Protein AF-A0A6A6VPT8-F1 (afdb_monomer_lite)

Structure (mmCIF, N/CA/C/O backbone):
data_AF-A0A6A6VPT8-F1
#
_entry.id   AF-A0A6A6VPT8-F1
#
loop_
_atom_site.group_PDB
_atom_site.id
_atom_site.type_symbol
_atom_site.label_atom_id
_atom_site.label_alt_id
_atom_site.label_comp_id
_atom_site.label_asym_id
_atom_site.label_entity_id
_atom_site.label_seq_id
_atom_site.pdbx_PDB_ins_code
_atom_site.Cartn_x
_atom_site.Cartn_y
_atom_site.Cartn_z
_atom_site.occupancy
_atom_site.B_iso_or_equiv
_atom_site.auth_seq_id
_atom_site.auth_comp_id
_atom_site.auth_asym_id
_atom_site.auth_atom_id
_atom_site.pdbx_PDB_model_num
ATOM 1 N N . ASP A 1 1 ? 6.523 -15.475 19.023 1.00 46.22 1 ASP A N 1
ATOM 2 C CA . ASP A 1 1 ? 5.281 -14.961 19.626 1.00 46.22 1 ASP A CA 1
ATOM 3 C C . ASP A 1 1 ? 4.810 -13.772 18.816 1.00 46.22 1 ASP A C 1
ATOM 5 O O . ASP A 1 1 ? 5.647 -12.946 18.482 1.00 46.22 1 ASP A O 1
ATOM 9 N N . ARG A 1 2 ? 3.539 -13.733 18.397 1.00 60.56 2 ARG A N 1
ATOM 10 C CA . ARG A 1 2 ? 2.990 -12.539 17.735 1.00 60.56 2 ARG A CA 1
ATOM 11 C C . ARG A 1 2 ? 2.783 -11.469 18.803 1.00 60.56 2 ARG A C 1
ATOM 13 O O . ARG A 1 2 ? 2.171 -11.762 19.831 1.00 60.56 2 ARG A O 1
ATOM 20 N N . GLU A 1 3 ? 3.325 -10.279 18.585 1.00 75.12 3 GLU A N 1
ATOM 21 C CA . GLU A 1 3 ? 3.188 -9.155 19.508 1.00 75.12 3 GLU A CA 1
ATOM 22 C C . GLU A 1 3 ? 1.772 -8.575 19.401 1.00 75.12 3 GLU A C 1
ATOM 24 O O . GLU A 1 3 ? 1.310 -8.224 18.318 1.00 75.12 3 GLU A O 1
ATOM 29 N N . VAL A 1 4 ? 1.057 -8.516 20.526 1.00 86.88 4 VAL A N 1
ATOM 30 C CA . VAL A 1 4 ? -0.267 -7.889 20.602 1.00 86.88 4 VAL A CA 1
ATOM 31 C C . VAL A 1 4 ? -0.091 -6.496 21.180 1.00 86.88 4 VAL A C 1
ATOM 33 O O . VAL A 1 4 ? 0.446 -6.346 22.277 1.00 86.88 4 VAL A O 1
ATOM 36 N N . GLN A 1 5 ? -0.581 -5.487 20.465 1.00 94.12 5 GLN A N 1
ATOM 37 C CA . GLN A 1 5 ? -0.514 -4.094 20.889 1.00 94.12 5 GLN A CA 1
ATOM 38 C C . GLN A 1 5 ? -1.896 -3.445 20.834 1.00 94.12 5 GLN A C 1
ATOM 40 O O . GLN A 1 5 ? -2.636 -3.590 19.861 1.00 94.12 5 GLN A O 1
ATOM 45 N N . GLU A 1 6 ? -2.236 -2.702 21.885 1.00 94.81 6 GLU A N 1
ATOM 46 C CA . GLU A 1 6 ? -3.491 -1.960 21.968 1.00 94.81 6 GLU A CA 1
ATOM 47 C C . GLU A 1 6 ? -3.320 -0.528 21.454 1.00 94.81 6 GLU A C 1
ATOM 49 O O . GLU A 1 6 ? -2.376 0.180 21.812 1.00 94.81 6 GLU A O 1
ATOM 54 N N . PHE A 1 7 ? -4.280 -0.081 20.644 1.00 94.69 7 PHE A N 1
ATOM 55 C CA . PHE A 1 7 ? -4.322 1.274 20.107 1.00 94.69 7 PHE A CA 1
ATOM 56 C C . PHE A 1 7 ? -5.648 1.940 20.462 1.00 94.69 7 PHE A C 1
ATOM 58 O O . PHE A 1 7 ? -6.721 1.458 20.098 1.00 94.69 7 PHE A O 1
ATOM 65 N N . VAL A 1 8 ? -5.577 3.094 21.125 1.00 94.44 8 VAL A N 1
ATOM 66 C CA . VAL A 1 8 ? -6.753 3.922 21.408 1.00 94.44 8 VAL A CA 1
ATOM 67 C C . VAL A 1 8 ? -6.877 4.986 20.327 1.00 94.44 8 VAL A C 1
ATOM 69 O O . VAL A 1 8 ? -6.016 5.853 20.180 1.00 94.44 8 VAL A O 1
ATOM 72 N N . VAL A 1 9 ? -7.964 4.928 19.562 1.00 92.44 9 VAL A N 1
ATOM 73 C CA . VAL A 1 9 ? -8.228 5.840 18.445 1.00 92.44 9 VAL A CA 1
ATOM 74 C C . VAL A 1 9 ? -9.633 6.426 18.532 1.00 92.44 9 VAL A C 1
ATOM 76 O O . VAL A 1 9 ? -10.567 5.798 19.027 1.00 92.44 9 VAL A O 1
ATOM 79 N N . HIS A 1 10 ? -9.802 7.646 18.027 1.00 92.88 10 HIS A N 1
ATOM 80 C CA . HIS A 1 10 ? -11.101 8.296 17.964 1.00 92.88 10 HIS A CA 1
ATOM 81 C C . HIS A 1 10 ? -11.981 7.582 16.934 1.00 92.88 10 HIS A C 1
ATOM 83 O O . HIS A 1 10 ? -11.668 7.578 15.741 1.00 92.88 10 HIS A O 1
ATOM 89 N N . GLN A 1 11 ? -13.109 7.026 17.385 1.00 90.69 11 GLN A N 1
ATOM 90 C CA . GLN A 1 11 ? -14.069 6.309 16.536 1.00 90.69 11 GLN A CA 1
ATOM 91 C C . GLN A 1 11 ? -14.438 7.103 15.276 1.00 90.69 11 GLN A C 1
ATOM 93 O O . GLN A 1 11 ? -14.498 6.546 14.180 1.00 90.69 11 GLN A O 1
ATOM 98 N N . GLU A 1 12 ? -14.668 8.409 15.410 1.00 91.06 12 GLU A N 1
ATOM 99 C CA . GLU A 1 12 ? -15.020 9.265 14.277 1.00 91.06 12 GLU A CA 1
ATOM 100 C C . GLU A 1 12 ? -13.943 9.301 13.189 1.00 91.06 12 GLU A C 1
ATOM 102 O O . GLU A 1 12 ? -14.279 9.387 12.012 1.00 91.06 12 GLU A O 1
ATOM 107 N N . MET A 1 13 ? -12.663 9.217 13.556 1.00 92.69 13 MET A N 1
ATOM 108 C CA . MET A 1 13 ? -11.565 9.281 12.589 1.00 92.69 13 MET A CA 1
ATOM 109 C C . MET A 1 13 ? -11.547 8.046 11.692 1.00 92.69 13 MET A C 1
ATOM 111 O O . MET A 1 13 ? -11.398 8.169 10.477 1.00 92.69 13 MET A O 1
ATOM 115 N N . LEU A 1 14 ? -11.777 6.866 12.275 1.00 91.31 14 LEU A N 1
ATOM 116 C CA . LEU A 1 14 ? -11.866 5.625 11.512 1.00 91.31 14 LEU A CA 1
ATOM 117 C C . LEU A 1 14 ? -13.184 5.524 10.740 1.00 91.31 14 LEU A C 1
ATOM 119 O O . LEU A 1 14 ? -13.174 5.282 9.540 1.00 91.31 14 LEU A O 1
ATOM 123 N N . THR A 1 15 ? -14.329 5.743 11.387 1.00 92.00 15 THR A N 1
ATOM 124 C CA . THR A 1 15 ? -15.656 5.528 10.769 1.00 92.00 15 THR A CA 1
ATOM 125 C C . THR A 1 15 ? -15.982 6.503 9.629 1.00 92.00 15 THR A C 1
ATOM 127 O O . THR A 1 15 ? -16.762 6.159 8.731 1.00 92.00 15 THR A O 1
ATOM 130 N N . LYS A 1 16 ? -15.368 7.697 9.612 1.00 91.50 16 LYS A N 1
ATOM 131 C CA . LYS A 1 16 ? -15.480 8.648 8.491 1.00 91.50 16 LYS A CA 1
ATOM 132 C C . LYS A 1 16 ? -14.813 8.131 7.214 1.00 91.50 16 LYS A C 1
ATOM 134 O O . LYS A 1 16 ? -15.301 8.439 6.131 1.00 91.50 16 LYS A O 1
ATOM 139 N N . ARG A 1 17 ? -13.747 7.331 7.327 1.00 91.50 17 ARG A N 1
ATOM 140 C CA . ARG A 1 17 ? -12.900 6.932 6.187 1.00 91.50 17 ARG A CA 1
ATOM 141 C C . ARG A 1 17 ? -12.977 5.450 5.832 1.00 91.50 17 ARG A C 1
ATOM 143 O O . ARG A 1 17 ? -12.994 5.099 4.659 1.00 91.50 17 ARG A O 1
ATOM 150 N N . SER A 1 18 ? -13.033 4.596 6.846 1.00 94.31 18 SER A N 1
ATOM 151 C CA . SER A 1 18 ? -13.027 3.142 6.740 1.00 94.31 18 SER A CA 1
ATOM 152 C C . SER A 1 18 ? -14.457 2.610 6.780 1.00 94.31 18 SER A C 1
ATOM 154 O O . SER A 1 18 ? -15.130 2.661 7.815 1.00 94.31 18 SER A O 1
ATOM 156 N N . GLU A 1 19 ? -14.919 2.061 5.656 1.00 92.75 19 GLU A N 1
ATOM 157 C CA . GLU A 1 19 ? -16.228 1.401 5.576 1.00 92.75 19 GLU A CA 1
ATOM 158 C C . GLU A 1 19 ? -16.296 0.188 6.515 1.00 92.75 19 GLU A C 1
ATOM 160 O O . GLU A 1 19 ? -17.312 -0.031 7.178 1.00 92.75 19 GLU A O 1
ATOM 165 N N . PHE A 1 20 ? -15.187 -0.546 6.652 1.00 92.81 20 PHE A N 1
ATOM 166 C CA . PHE A 1 20 ? -15.054 -1.620 7.634 1.00 92.81 20 PHE A CA 1
ATOM 167 C C . PHE A 1 20 ? -15.340 -1.117 9.055 1.00 92.81 20 PHE A C 1
ATOM 169 O O . PHE A 1 20 ? -16.213 -1.651 9.737 1.00 92.81 20 PHE A O 1
ATOM 176 N N . SER A 1 21 ? -14.665 -0.044 9.477 1.00 91.06 21 SER A N 1
ATOM 177 C CA . SER A 1 21 ? -14.824 0.520 10.821 1.00 91.06 21 SER A CA 1
ATOM 178 C C . SER A 1 21 ? -16.233 1.069 11.029 1.00 91.06 21 SER A C 1
ATOM 180 O O . SER A 1 21 ? -16.825 0.876 12.089 1.00 91.06 21 SER A O 1
ATOM 182 N N . ARG A 1 22 ? -16.814 1.714 10.007 1.00 91.12 22 ARG A N 1
ATOM 183 C CA . ARG A 1 22 ? -18.199 2.198 10.056 1.00 91.12 22 ARG A CA 1
ATOM 184 C C . ARG A 1 22 ? -19.184 1.060 10.306 1.00 91.12 22 ARG A C 1
ATOM 186 O O . ARG A 1 22 ? -20.089 1.232 11.116 1.00 91.12 22 ARG A O 1
ATOM 193 N N . ARG A 1 23 ? -19.008 -0.089 9.650 1.00 89.62 23 ARG A N 1
ATOM 194 C CA . ARG A 1 23 ? -19.859 -1.273 9.853 1.00 89.62 23 ARG A CA 1
ATOM 195 C C . ARG A 1 23 ? -19.609 -1.943 11.198 1.00 89.62 23 ARG A C 1
ATOM 197 O O . ARG A 1 23 ? -20.572 -2.302 11.866 1.00 89.62 23 ARG A O 1
ATOM 204 N N . ALA A 1 24 ? -18.348 -2.068 11.608 1.00 87.81 24 ALA A N 1
ATOM 205 C CA . ALA A 1 24 ? -17.976 -2.678 12.881 1.00 87.81 24 ALA A CA 1
ATOM 206 C C . ALA A 1 24 ? -18.544 -1.912 14.093 1.00 87.81 24 ALA A C 1
ATOM 208 O O . ALA A 1 24 ? -18.925 -2.537 15.081 1.00 87.81 24 ALA A O 1
ATOM 209 N N . MET A 1 25 ? -18.639 -0.579 13.996 1.00 84.62 25 MET A N 1
ATOM 210 C CA . MET A 1 25 ? -19.085 0.295 15.091 1.00 84.62 25 MET A CA 1
ATOM 211 C C . MET A 1 25 ? -20.582 0.644 15.076 1.00 84.62 25 MET A C 1
ATOM 213 O O . MET A 1 25 ? -21.071 1.192 16.058 1.00 84.62 25 MET A O 1
ATOM 217 N N . ASN A 1 26 ? -21.300 0.385 13.977 1.00 80.06 26 ASN A N 1
ATOM 218 C CA . ASN A 1 26 ? -22.729 0.715 13.837 1.00 80.06 26 ASN A CA 1
ATOM 219 C C . ASN A 1 26 ? -23.614 -0.517 13.553 1.00 80.06 26 ASN A C 1
ATOM 221 O O . ASN A 1 26 ? -24.781 -0.365 13.193 1.00 80.06 26 ASN A O 1
ATOM 225 N N . GLY A 1 27 ? -23.061 -1.729 13.637 1.00 67.62 27 GLY A N 1
ATOM 226 C CA . GLY A 1 27 ? -23.758 -2.979 13.327 1.00 67.62 27 GLY A CA 1
ATOM 227 C C . GLY A 1 27 ? -24.107 -3.803 14.568 1.00 67.62 27 GLY A C 1
ATOM 228 O O . GLY A 1 27 ? -23.789 -3.440 15.689 1.00 67.62 27 GLY A O 1
ATOM 229 N N . ASN A 1 28 ? -24.694 -4.985 14.368 1.00 61.81 28 ASN A N 1
ATOM 230 C CA . ASN A 1 28 ? -24.913 -5.974 15.439 1.00 61.81 28 ASN A CA 1
ATOM 231 C C . ASN A 1 28 ? -23.639 -6.788 15.753 1.00 61.81 28 ASN A C 1
ATOM 233 O O . ASN A 1 28 ? -23.696 -8.003 15.939 1.00 61.81 28 ASN A O 1
ATOM 237 N N . TRP A 1 29 ? -22.468 -6.156 15.699 1.00 67.75 29 TRP A N 1
ATOM 238 C CA . TRP A 1 29 ? -21.182 -6.831 15.878 1.00 67.75 29 TRP A CA 1
ATOM 239 C C . TRP A 1 29 ? -20.744 -6.716 17.336 1.00 67.75 29 TRP A C 1
ATOM 241 O O . TRP A 1 29 ? -20.994 -5.695 17.968 1.00 67.75 29 TRP A O 1
ATOM 251 N N . ALA A 1 30 ? -20.026 -7.718 17.857 1.00 65.81 30 ALA A N 1
ATOM 252 C CA . ALA A 1 30 ? -19.515 -7.699 19.236 1.00 65.81 30 ALA A CA 1
ATOM 253 C C . ALA A 1 30 ? -18.681 -6.436 19.548 1.00 65.81 30 ALA A C 1
ATOM 255 O O . ALA A 1 30 ? -18.704 -5.932 20.667 1.00 65.81 30 ALA A O 1
ATOM 256 N N . ALA A 1 31 ? -18.012 -5.885 18.528 1.00 68.94 31 ALA A N 1
ATOM 257 C CA . ALA A 1 31 ? -17.263 -4.633 18.600 1.00 68.94 31 ALA A CA 1
ATOM 258 C C . ALA A 1 31 ? -18.128 -3.405 18.938 1.00 68.94 31 ALA A C 1
ATOM 260 O O . ALA A 1 31 ? -17.601 -2.409 19.417 1.00 68.94 31 ALA A O 1
ATOM 261 N N . THR A 1 32 ? -19.442 -3.442 18.714 1.00 66.62 32 THR A N 1
ATOM 262 C CA . THR A 1 32 ? -20.343 -2.330 19.059 1.00 66.62 32 THR A CA 1
ATOM 263 C C . THR A 1 32 ? -20.563 -2.235 20.572 1.00 66.62 32 THR A C 1
ATOM 265 O O . THR A 1 32 ? -20.580 -1.130 21.114 1.00 66.62 32 THR A O 1
ATOM 268 N N . ASP A 1 33 ? -20.621 -3.376 21.266 1.00 70.44 33 ASP A N 1
ATOM 269 C CA . ASP A 1 33 ? -20.781 -3.426 22.724 1.00 70.44 33 ASP A CA 1
ATOM 270 C C . ASP A 1 33 ? -19.453 -3.188 23.453 1.00 70.44 33 ASP A C 1
ATOM 272 O O . ASP A 1 33 ? -19.401 -2.468 24.451 1.00 70.44 33 ASP A O 1
ATOM 276 N N . THR A 1 34 ? -18.359 -3.766 22.946 1.00 81.44 34 THR A N 1
ATOM 277 C CA . THR A 1 34 ? -17.035 -3.665 23.583 1.00 81.44 34 THR A CA 1
ATOM 278 C C . THR A 1 34 ? -16.240 -2.442 23.142 1.00 81.44 34 THR A C 1
ATOM 280 O O . THR A 1 34 ? -15.322 -2.031 23.847 1.00 81.44 34 THR A O 1
ATOM 283 N N . ARG A 1 35 ? -16.570 -1.856 21.982 1.00 85.31 35 ARG A N 1
ATOM 284 C CA . ARG A 1 35 ? -15.765 -0.839 21.279 1.00 85.31 35 ARG A CA 1
ATOM 285 C C . ARG A 1 35 ? -14.334 -1.290 20.973 1.00 85.31 35 ARG A C 1
ATOM 287 O O . ARG A 1 35 ? -13.441 -0.457 20.846 1.00 85.31 35 ARG A O 1
ATOM 294 N N . VAL A 1 36 ? -14.129 -2.599 20.828 1.00 88.94 36 VAL A N 1
ATOM 295 C CA . VAL A 1 36 ? -12.837 -3.212 20.502 1.00 88.94 36 VAL A CA 1
ATOM 296 C C . VAL A 1 36 ? -12.931 -3.910 19.150 1.00 88.94 36 VAL A C 1
ATOM 298 O O . VAL A 1 36 ? -13.833 -4.714 18.917 1.00 88.94 36 VAL A O 1
ATOM 301 N N . ILE A 1 37 ? -11.977 -3.612 18.268 1.00 89.44 37 ILE A N 1
ATOM 302 C CA . ILE A 1 37 ? -11.784 -4.289 16.984 1.00 89.44 37 ILE A CA 1
ATOM 303 C C . ILE A 1 37 ? -10.453 -5.033 17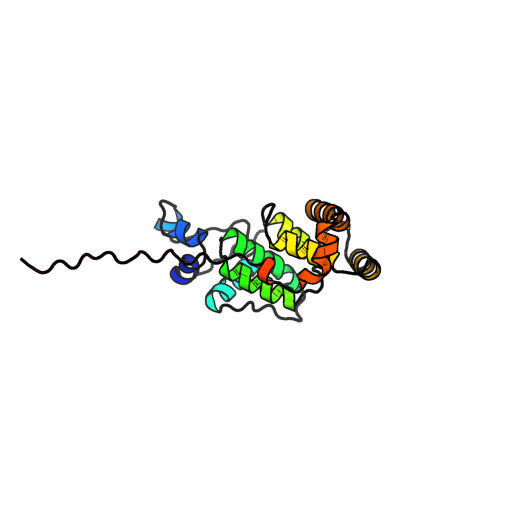.061 1.00 89.44 37 ILE A C 1
ATOM 305 O O . ILE A 1 37 ? -9.412 -4.410 17.254 1.00 89.44 37 ILE A O 1
ATOM 309 N N . THR A 1 38 ? -10.493 -6.351 16.889 1.00 90.75 38 THR A N 1
ATOM 310 C CA . THR A 1 38 ? -9.296 -7.197 16.842 1.00 90.75 38 THR A CA 1
ATOM 311 C C . THR A 1 38 ? -8.856 -7.404 15.392 1.00 90.75 38 THR A C 1
ATOM 313 O O . THR A 1 38 ? -9.689 -7.679 14.527 1.00 90.75 38 THR A O 1
ATOM 316 N N . LEU A 1 39 ? -7.555 -7.256 15.132 1.00 90.94 39 LEU A N 1
ATOM 317 C CA . LEU A 1 39 ? -6.925 -7.379 13.814 1.00 90.94 39 LEU A CA 1
ATOM 318 C C . LEU A 1 39 ? -5.763 -8.387 13.902 1.00 90.94 39 LEU A C 1
ATOM 320 O O . LEU A 1 39 ? -4.625 -8.004 14.141 1.00 90.94 39 LEU A O 1
ATOM 324 N N . ASP A 1 40 ? -6.060 -9.681 13.763 1.00 88.69 40 ASP A N 1
ATOM 325 C CA . ASP A 1 40 ? -5.116 -10.782 14.059 1.00 88.69 40 ASP A CA 1
ATOM 326 C C . ASP A 1 40 ? -4.016 -11.003 12.998 1.00 88.69 40 ASP A C 1
ATOM 328 O O . ASP A 1 40 ? -3.075 -11.778 13.208 1.00 88.69 40 ASP A O 1
ATOM 332 N N . ASP A 1 41 ? -4.176 -10.383 11.831 1.00 87.19 41 ASP A N 1
ATOM 333 C CA . ASP A 1 41 ? -3.344 -10.519 10.633 1.00 87.19 41 ASP A CA 1
ATOM 334 C C . ASP A 1 41 ? -2.591 -9.230 10.275 1.00 87.19 41 ASP A C 1
ATOM 336 O O . ASP A 1 41 ? -2.022 -9.133 9.190 1.00 87.19 41 ASP A O 1
ATOM 340 N N . ILE A 1 42 ? -2.590 -8.239 11.171 1.00 90.62 42 ILE A N 1
ATOM 341 C CA . ILE A 1 42 ? -1.951 -6.943 10.949 1.00 90.62 42 ILE A CA 1
ATOM 342 C C . ILE A 1 42 ? -0.840 -6.739 11.972 1.00 90.62 42 ILE A C 1
ATOM 344 O O . ILE A 1 42 ? -1.088 -6.701 13.175 1.00 90.62 42 ILE A O 1
ATOM 348 N N . GLU A 1 43 ? 0.377 -6.535 11.473 1.00 91.50 43 GLU A N 1
ATOM 349 C CA . GLU A 1 43 ? 1.510 -6.146 12.308 1.00 91.50 43 GLU A CA 1
ATOM 350 C C . GLU A 1 43 ? 1.247 -4.785 12.985 1.00 91.50 43 GLU A C 1
ATOM 352 O O . GLU A 1 43 ? 0.827 -3.833 12.306 1.00 91.50 43 GLU A O 1
ATOM 357 N N . PRO A 1 44 ? 1.509 -4.643 14.300 1.00 92.69 44 PRO A N 1
ATOM 358 C CA . PRO A 1 44 ? 1.223 -3.417 15.044 1.00 92.69 44 PRO A CA 1
ATOM 359 C C . PRO A 1 44 ? 1.803 -2.143 14.424 1.00 92.69 44 PRO A C 1
ATOM 361 O O . PRO A 1 44 ? 1.123 -1.115 14.377 1.00 92.69 44 PRO A O 1
ATOM 364 N N . LEU A 1 45 ? 3.027 -2.211 13.891 1.00 90.88 45 LEU A N 1
ATOM 365 C CA . LEU A 1 45 ? 3.692 -1.075 13.249 1.00 90.88 45 LEU A CA 1
ATOM 366 C C . LEU A 1 45 ? 2.932 -0.593 12.002 1.00 90.88 45 LEU A C 1
ATOM 368 O O . LEU A 1 45 ? 2.714 0.609 11.830 1.00 90.88 45 LEU A O 1
ATOM 372 N N . ASN A 1 46 ? 2.438 -1.519 11.174 1.00 92.88 46 ASN A N 1
ATOM 373 C CA . ASN A 1 46 ? 1.647 -1.188 9.986 1.00 92.88 46 ASN A CA 1
ATOM 374 C C . ASN A 1 46 ? 0.343 -0.479 10.373 1.00 92.88 46 ASN A C 1
ATOM 376 O O . ASN A 1 46 ? -0.039 0.517 9.748 1.00 92.88 46 ASN A O 1
ATOM 380 N N . PHE A 1 47 ? -0.318 -0.943 11.441 1.00 94.06 47 PHE A N 1
ATOM 381 C CA . PHE A 1 47 ? -1.502 -0.264 11.965 1.00 94.06 47 PHE A CA 1
ATOM 382 C C . PHE A 1 47 ? -1.169 1.109 12.559 1.00 94.06 47 PHE A C 1
ATOM 384 O O . PHE A 1 47 ? -1.913 2.062 12.329 1.00 94.06 47 PHE A O 1
ATOM 391 N N . GLN A 1 48 ? -0.053 1.249 13.277 1.00 93.38 48 GLN A N 1
ATOM 392 C CA . GLN A 1 48 ? 0.378 2.525 13.849 1.00 93.38 48 GLN A CA 1
ATOM 393 C C . GLN A 1 48 ? 0.607 3.585 12.761 1.00 93.38 48 GLN A C 1
ATOM 395 O O . GLN A 1 48 ? 0.107 4.709 12.873 1.00 93.38 48 GLN A O 1
ATOM 400 N N . ILE A 1 49 ? 1.314 3.228 11.685 1.00 92.94 49 ILE A N 1
ATOM 401 C CA . ILE A 1 49 ? 1.564 4.130 10.552 1.00 92.94 49 ILE A CA 1
ATOM 402 C C . ILE A 1 49 ? 0.251 4.459 9.831 1.00 92.94 49 ILE A C 1
ATOM 404 O O . ILE A 1 49 ? -0.008 5.627 9.530 1.00 92.94 49 ILE A O 1
ATOM 408 N N . TYR A 1 50 ? -0.621 3.467 9.616 1.00 95.00 50 TYR A N 1
ATOM 409 C CA . TYR A 1 50 ? -1.959 3.697 9.068 1.00 95.00 50 TYR A CA 1
ATOM 410 C C . TYR A 1 50 ? -2.789 4.654 9.942 1.00 95.00 50 TYR A C 1
ATOM 412 O O . TYR A 1 50 ? -3.408 5.585 9.425 1.00 95.00 50 TYR A O 1
ATOM 420 N N . ALA A 1 51 ? -2.786 4.476 11.264 1.00 94.69 51 ALA A N 1
ATOM 421 C CA . ALA A 1 51 ? -3.507 5.346 12.184 1.00 94.69 51 ALA A CA 1
ATOM 422 C C . ALA A 1 51 ? -2.975 6.783 12.089 1.00 94.69 51 ALA A C 1
ATOM 424 O O . ALA A 1 51 ? -3.760 7.718 11.919 1.00 94.69 51 ALA A O 1
ATOM 425 N N . ASN A 1 52 ? -1.652 6.968 12.095 1.00 93.31 52 ASN A N 1
ATOM 426 C CA . ASN A 1 52 ? -1.030 8.278 11.886 1.00 93.31 52 ASN A CA 1
ATOM 427 C C . ASN A 1 52 ? -1.449 8.910 10.549 1.00 93.31 52 ASN A C 1
ATOM 429 O O . ASN A 1 52 ? -1.784 10.100 10.511 1.00 93.31 52 ASN A O 1
ATOM 433 N N . LEU A 1 53 ? -1.509 8.121 9.472 1.00 94.38 53 LEU A N 1
ATOM 434 C CA . LEU A 1 53 ? -2.011 8.568 8.172 1.00 94.38 53 LEU A CA 1
ATOM 435 C C . LEU A 1 53 ? -3.466 9.031 8.260 1.00 94.38 53 LEU A C 1
ATOM 437 O O . LEU A 1 53 ? -3.803 10.086 7.722 1.00 94.38 53 LEU A O 1
ATOM 441 N N . VAL A 1 54 ? -4.330 8.290 8.955 1.00 95.06 54 VAL A N 1
ATOM 442 C CA . VAL A 1 54 ? -5.738 8.664 9.149 1.00 95.06 54 VAL A CA 1
ATOM 443 C C . VAL A 1 54 ? -5.868 10.014 9.857 1.00 95.06 54 VAL A C 1
ATOM 445 O O . VAL A 1 54 ? -6.693 10.834 9.442 1.00 95.06 54 VAL A O 1
ATOM 448 N N . TYR A 1 55 ? -5.049 10.268 10.883 1.00 94.62 55 TYR A N 1
ATOM 449 C CA . TYR A 1 55 ? -5.074 11.528 11.630 1.00 94.62 55 TYR A CA 1
ATOM 450 C C . TYR A 1 55 ? -4.522 12.715 10.846 1.00 94.62 55 TYR A C 1
ATOM 452 O O . TYR A 1 55 ? -5.052 13.820 10.950 1.00 94.62 55 TYR A O 1
ATOM 460 N N . THR A 1 56 ? -3.458 12.505 10.076 1.00 93.88 56 THR A N 1
ATOM 461 C CA . THR A 1 56 ? -2.683 13.604 9.482 1.00 93.88 56 THR A CA 1
ATOM 462 C C . THR A 1 56 ? -2.949 13.808 7.995 1.00 93.88 56 THR A C 1
ATOM 464 O O . THR A 1 56 ? -2.619 14.863 7.461 1.00 93.88 56 THR A O 1
ATOM 467 N N . ASN A 1 57 ? -3.550 12.827 7.315 1.00 93.50 57 ASN A N 1
ATOM 468 C CA . ASN A 1 57 ? -3.565 12.702 5.853 1.00 93.50 57 ASN A CA 1
ATOM 469 C C . ASN A 1 57 ? -2.168 12.651 5.214 1.00 93.50 57 ASN A C 1
ATOM 471 O O . ASN A 1 57 ? -2.027 12.903 4.016 1.00 93.50 57 ASN A O 1
ATOM 475 N N . LEU A 1 58 ? -1.142 12.320 5.995 1.00 89.94 58 LEU A N 1
ATOM 476 C CA . LEU A 1 58 ? 0.240 12.244 5.550 1.00 89.94 58 LEU A CA 1
ATOM 477 C C . LEU A 1 58 ? 0.791 10.861 5.866 1.00 89.94 58 LEU A C 1
ATOM 479 O O . LEU A 1 58 ? 0.582 10.324 6.949 1.00 89.94 58 LEU A O 1
ATOM 483 N N . ILE A 1 59 ? 1.520 10.294 4.913 1.00 86.31 59 ILE A N 1
ATOM 484 C CA . ILE A 1 59 ? 2.283 9.076 5.146 1.00 86.31 59 ILE A CA 1
ATOM 485 C C . ILE A 1 59 ? 3.701 9.482 5.548 1.00 86.31 59 ILE A C 1
ATOM 487 O O . ILE A 1 59 ? 4.459 10.025 4.744 1.00 86.31 59 ILE A O 1
ATOM 491 N N . ALA A 1 60 ? 4.018 9.307 6.828 1.00 73.62 60 ALA A N 1
ATOM 492 C CA . ALA A 1 60 ? 5.344 9.562 7.370 1.00 73.62 60 ALA A CA 1
ATOM 493 C C . ALA A 1 60 ? 6.164 8.281 7.233 1.00 73.62 60 ALA A C 1
ATOM 495 O O . ALA A 1 60 ? 6.171 7.450 8.133 1.00 73.62 60 ALA A O 1
ATOM 496 N N . ILE A 1 61 ? 6.789 8.103 6.072 1.00 66.12 61 ILE A N 1
ATOM 497 C CA . ILE A 1 61 ? 7.788 7.054 5.888 1.00 66.12 61 ILE A CA 1
ATOM 498 C C . ILE A 1 61 ? 9.113 7.765 5.687 1.00 66.12 61 ILE A C 1
ATOM 500 O O . ILE A 1 61 ? 9.301 8.469 4.686 1.00 66.12 61 ILE A O 1
ATOM 504 N N . ASP A 1 62 ? 9.970 7.656 6.700 1.00 61.53 62 ASP A N 1
ATOM 505 C CA . ASP A 1 62 ? 11.298 8.247 6.664 1.00 61.53 62 ASP A CA 1
ATOM 506 C C . ASP A 1 62 ? 12.090 7.637 5.502 1.00 61.53 62 ASP A C 1
ATOM 508 O O . ASP A 1 62 ? 11.954 6.460 5.164 1.00 61.53 62 ASP A O 1
ATOM 512 N N . GLN A 1 63 ? 12.836 8.477 4.792 1.00 55.56 63 GLN A N 1
ATOM 513 C CA . GLN A 1 63 ? 13.390 8.117 3.491 1.00 55.56 63 GLN A CA 1
ATOM 514 C C . GLN A 1 63 ? 14.647 7.256 3.583 1.00 55.56 63 GLN A C 1
ATOM 516 O O . GLN A 1 63 ? 15.015 6.673 2.558 1.00 55.56 63 GLN A O 1
ATOM 521 N N . GLU A 1 64 ? 15.261 7.196 4.763 1.00 58.75 64 GLU A N 1
ATOM 522 C CA . GLU A 1 64 ? 16.598 6.644 4.998 1.00 58.75 64 GLU A CA 1
ATOM 523 C C . GLU A 1 64 ? 16.595 5.384 5.868 1.00 58.75 64 GLU A C 1
ATOM 525 O O . GLU A 1 64 ? 17.633 4.741 5.998 1.00 58.75 64 GLU A O 1
ATOM 530 N N . ASP A 1 65 ? 15.446 5.011 6.430 1.00 64.75 65 ASP A N 1
ATOM 531 C CA . ASP A 1 65 ? 15.346 3.867 7.327 1.00 64.75 65 ASP A CA 1
ATOM 532 C C . ASP A 1 65 ? 14.828 2.635 6.569 1.00 64.75 65 ASP A C 1
ATOM 534 O O . ASP A 1 65 ? 13.659 2.555 6.177 1.00 64.75 65 ASP A O 1
ATOM 538 N N . GLU A 1 66 ? 15.737 1.690 6.307 1.00 60.91 66 GLU A N 1
ATOM 539 C CA . GLU A 1 66 ? 15.440 0.424 5.625 1.00 60.91 66 GLU A CA 1
ATOM 540 C C . GLU A 1 66 ? 14.359 -0.382 6.359 1.00 60.91 66 GLU A C 1
ATOM 542 O O . GLU A 1 66 ? 13.581 -1.070 5.698 1.00 60.91 66 GLU A O 1
ATOM 547 N N . GLU A 1 67 ? 14.234 -0.227 7.684 1.00 63.38 67 GLU A N 1
ATOM 548 C CA . GLU A 1 67 ? 13.204 -0.887 8.497 1.00 63.38 67 GLU A CA 1
ATOM 549 C C . GLU A 1 67 ? 11.784 -0.453 8.084 1.00 63.38 67 GLU A C 1
ATOM 551 O O . GLU A 1 67 ? 10.839 -1.241 8.126 1.00 63.38 67 GLU A O 1
ATOM 556 N N . TYR A 1 68 ? 11.625 0.774 7.575 1.00 69.75 68 TYR A N 1
ATOM 557 C CA . TYR A 1 68 ? 10.334 1.285 7.112 1.00 69.75 68 TYR A CA 1
ATOM 558 C C . TYR A 1 68 ? 10.028 0.951 5.650 1.00 69.75 68 TYR A C 1
ATOM 560 O O . TYR A 1 68 ? 8.886 1.142 5.216 1.00 69.75 68 TYR A O 1
ATOM 568 N N . LEU A 1 69 ? 10.988 0.441 4.868 1.00 65.94 69 LEU A N 1
ATOM 569 C CA . LEU A 1 69 ? 10.709 0.027 3.489 1.00 65.94 69 LEU A CA 1
ATOM 570 C C . LEU A 1 69 ? 9.728 -1.149 3.448 1.00 65.94 69 LEU A C 1
ATOM 572 O O . LEU A 1 69 ? 8.794 -1.127 2.642 1.00 65.94 69 LEU A O 1
ATOM 576 N N . ASP A 1 70 ? 9.876 -2.085 4.384 1.00 70.56 70 ASP A N 1
ATOM 577 C CA . ASP A 1 70 ? 8.991 -3.243 4.523 1.00 70.56 70 ASP A CA 1
ATOM 578 C C . ASP A 1 70 ? 7.575 -2.829 4.986 1.00 70.56 70 ASP A C 1
ATOM 580 O O . ASP A 1 70 ? 6.594 -3.505 4.699 1.00 70.56 70 ASP A O 1
ATOM 584 N N . THR A 1 71 ? 7.410 -1.646 5.594 1.00 85.25 71 THR A N 1
ATOM 585 C CA . THR A 1 71 ? 6.088 -1.167 6.053 1.00 85.25 71 THR A CA 1
ATOM 586 C C . THR A 1 71 ? 5.205 -0.587 4.943 1.00 85.25 71 THR A C 1
ATOM 588 O O . THR A 1 71 ? 3.999 -0.426 5.139 1.00 85.25 71 THR A O 1
ATOM 591 N N . TRP A 1 72 ? 5.751 -0.270 3.758 1.00 88.81 72 TRP A N 1
ATOM 592 C CA . TRP A 1 72 ? 4.952 0.326 2.676 1.00 88.81 72 TRP A CA 1
ATOM 593 C C . TRP A 1 72 ? 3.816 -0.607 2.256 1.00 88.81 72 TRP A C 1
ATOM 595 O O . TRP A 1 72 ? 2.647 -0.217 2.276 1.00 88.81 72 TRP A O 1
ATOM 605 N N . ALA A 1 73 ? 4.139 -1.838 1.864 1.00 91.19 73 ALA A N 1
ATOM 606 C CA . ALA A 1 73 ? 3.118 -2.779 1.425 1.00 91.19 73 ALA A CA 1
ATOM 607 C C . ALA A 1 73 ? 2.121 -3.071 2.556 1.00 91.19 73 ALA A C 1
ATOM 609 O O . ALA A 1 73 ? 0.912 -2.986 2.323 1.00 91.19 73 ALA A O 1
ATOM 610 N N . GLY A 1 74 ? 2.613 -3.251 3.781 1.00 92.94 74 GLY A N 1
ATOM 611 C CA . GLY A 1 74 ? 1.794 -3.448 4.969 1.00 92.94 74 GLY A CA 1
ATOM 612 C C . GLY A 1 74 ? 0.766 -2.346 5.204 1.00 92.94 74 GLY A C 1
ATOM 613 O O . GLY A 1 74 ? -0.424 -2.628 5.336 1.00 92.94 74 GLY A O 1
ATOM 614 N N . VAL A 1 75 ? 1.165 -1.073 5.169 1.00 94.44 75 VAL A N 1
ATOM 615 C CA . VAL A 1 75 ? 0.236 0.063 5.335 1.00 94.44 75 VAL A CA 1
ATOM 616 C C . VAL A 1 75 ? -0.837 0.081 4.244 1.00 94.44 75 VAL A C 1
ATOM 618 O O . VAL A 1 75 ? -2.007 0.357 4.529 1.00 94.44 75 VAL A O 1
ATOM 621 N N . PHE A 1 76 ? -0.476 -0.234 2.995 1.00 95.25 76 PHE A N 1
ATOM 622 C CA . PHE A 1 76 ? -1.460 -0.350 1.918 1.00 95.25 76 PHE A CA 1
ATOM 623 C C . PHE A 1 76 ? -2.434 -1.507 2.154 1.00 95.25 76 PHE A C 1
ATOM 625 O O . PHE A 1 76 ? -3.639 -1.335 1.964 1.00 95.25 76 PHE A O 1
ATOM 632 N N . VAL A 1 77 ? -1.936 -2.665 2.592 1.00 95.56 77 VAL A N 1
ATOM 633 C CA . VAL A 1 77 ? -2.753 -3.841 2.919 1.00 95.56 77 VAL A CA 1
ATOM 634 C C . VAL A 1 77 ? -3.702 -3.541 4.080 1.00 95.56 77 VAL A C 1
ATOM 636 O O . VAL A 1 77 ? -4.881 -3.883 3.996 1.00 95.56 77 VAL A O 1
ATOM 639 N N . VAL A 1 78 ? -3.255 -2.811 5.108 1.00 95.88 78 VAL A N 1
ATOM 640 C CA . VAL A 1 78 ? -4.131 -2.321 6.186 1.00 95.88 78 VAL A CA 1
ATOM 641 C C . VAL A 1 78 ? -5.238 -1.428 5.620 1.00 95.88 78 VAL A C 1
ATOM 643 O O . VAL A 1 78 ? -6.413 -1.641 5.920 1.00 95.88 78 VAL A O 1
ATOM 646 N N . ALA A 1 79 ? -4.900 -0.461 4.761 1.00 96.38 79 ALA A N 1
ATOM 647 C CA . ALA A 1 79 ? -5.890 0.420 4.141 1.00 96.38 79 ALA A CA 1
ATOM 648 C C . ALA A 1 79 ? -6.891 -0.342 3.248 1.00 96.38 79 ALA A C 1
ATOM 650 O O . ALA A 1 79 ? -8.086 -0.036 3.264 1.00 96.38 79 ALA A O 1
ATOM 651 N N . GLU A 1 80 ? -6.434 -1.354 2.502 1.00 96.12 80 GLU A N 1
ATOM 652 C CA . GLU A 1 80 ? -7.291 -2.260 1.728 1.00 96.12 80 GLU A CA 1
ATOM 653 C C . GLU A 1 80 ? -8.232 -3.048 2.642 1.00 96.12 80 GLU A C 1
ATOM 655 O O . GLU A 1 80 ? -9.446 -3.066 2.421 1.00 96.12 80 GLU A O 1
ATOM 660 N N . ARG A 1 81 ? -7.692 -3.653 3.704 1.00 94.44 81 ARG A N 1
ATOM 661 C CA . ARG A 1 81 ? -8.442 -4.466 4.667 1.00 94.44 81 ARG A CA 1
ATOM 662 C C . ARG A 1 81 ? -9.526 -3.658 5.368 1.00 94.44 81 ARG A C 1
ATOM 664 O O . ARG A 1 81 ? -10.660 -4.120 5.498 1.00 94.44 81 ARG A O 1
ATOM 671 N N . LEU A 1 82 ? -9.184 -2.437 5.769 1.00 95.44 82 LEU A N 1
ATOM 672 C CA 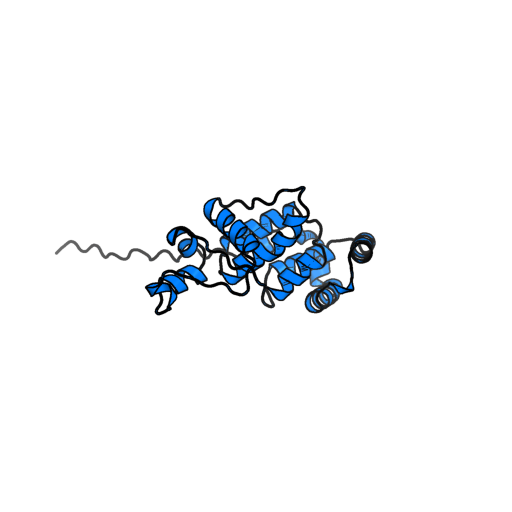. LEU A 1 82 ? -10.090 -1.500 6.422 1.00 95.44 82 LEU A CA 1
ATOM 673 C C . LEU A 1 82 ? -10.982 -0.743 5.426 1.00 95.44 82 LEU A C 1
ATOM 675 O O . LEU A 1 82 ? -11.841 0.030 5.852 1.00 95.44 82 LEU A O 1
ATOM 679 N N . GLN A 1 83 ? -10.842 -0.980 4.119 1.00 95.62 83 GLN A N 1
ATOM 680 C CA . GLN A 1 83 ? -11.630 -0.328 3.071 1.00 95.62 83 GLN A CA 1
ATOM 681 C C . GLN A 1 83 ? -11.567 1.210 3.158 1.00 95.62 83 GLN A C 1
ATOM 683 O O . GLN A 1 83 ? -12.579 1.891 2.986 1.00 95.62 83 GLN A O 1
ATOM 688 N N . ASP A 1 84 ? -10.387 1.764 3.455 1.00 96.44 84 ASP A N 1
ATOM 689 C CA . ASP A 1 84 ? -10.135 3.210 3.437 1.00 96.44 84 ASP A CA 1
ATOM 690 C C . ASP A 1 84 ? -9.601 3.623 2.057 1.00 96.44 84 ASP A C 1
ATOM 692 O O . ASP A 1 84 ? -8.401 3.581 1.765 1.00 96.44 84 ASP A O 1
ATOM 696 N N . VAL A 1 85 ? -10.524 4.035 1.186 1.00 95.94 85 VAL A N 1
ATOM 697 C CA . VAL A 1 85 ? -10.218 4.490 -0.180 1.00 95.94 85 VAL A CA 1
ATOM 698 C C . VAL A 1 85 ? -9.276 5.696 -0.173 1.00 95.94 85 VAL A C 1
ATOM 700 O O . VAL A 1 85 ? -8.359 5.773 -0.991 1.00 95.94 85 VAL A O 1
ATOM 703 N N . GLN A 1 86 ? -9.456 6.630 0.763 1.00 95.81 86 GLN A N 1
ATOM 704 C CA . GLN A 1 86 ? -8.638 7.838 0.828 1.00 95.81 86 GLN A CA 1
ATOM 705 C C . GLN A 1 86 ? -7.195 7.513 1.228 1.00 95.81 86 GLN A C 1
ATOM 707 O O . GLN A 1 86 ? -6.259 8.075 0.658 1.00 95.81 86 GLN A O 1
ATOM 712 N N . ALA A 1 87 ? -6.997 6.585 2.167 1.00 95.56 87 ALA A N 1
ATOM 713 C CA . ALA A 1 87 ? -5.668 6.119 2.543 1.00 95.56 87 ALA A CA 1
ATOM 714 C C . ALA A 1 87 ? -4.962 5.434 1.368 1.00 95.56 87 ALA A C 1
ATOM 716 O O . ALA A 1 87 ? -3.807 5.755 1.090 1.00 95.56 87 ALA A O 1
ATOM 717 N N . LYS A 1 88 ? -5.672 4.591 0.607 1.00 96.06 88 LYS A N 1
ATOM 718 C CA . LYS A 1 88 ? -5.130 3.978 -0.616 1.00 96.06 88 LYS A CA 1
ATOM 719 C C . LYS A 1 88 ? -4.725 5.013 -1.667 1.00 96.06 88 LYS A C 1
ATOM 721 O O . LYS A 1 88 ? -3.669 4.873 -2.276 1.00 96.06 88 LYS A O 1
ATOM 726 N N . ILE A 1 89 ? -5.508 6.077 -1.857 1.00 95.44 89 ILE A N 1
ATOM 727 C CA . ILE A 1 89 ? -5.163 7.181 -2.773 1.00 95.44 89 ILE A CA 1
ATOM 728 C C . ILE A 1 89 ? -3.878 7.890 -2.324 1.00 95.44 89 ILE A C 1
ATOM 730 O O . ILE A 1 89 ? -2.960 8.064 -3.130 1.00 95.44 89 ILE A O 1
ATOM 734 N N . ILE A 1 90 ? -3.799 8.279 -1.045 1.00 94.44 90 ILE A N 1
ATOM 735 C CA . ILE A 1 90 ? -2.613 8.935 -0.467 1.00 94.44 90 ILE A CA 1
ATOM 736 C C . ILE A 1 90 ? -1.385 8.037 -0.640 1.00 94.44 90 ILE A C 1
ATOM 738 O O . ILE A 1 90 ? -0.331 8.503 -1.080 1.00 94.44 90 ILE A O 1
ATOM 742 N N . PHE A 1 91 ? -1.545 6.743 -0.361 1.00 93.38 91 PHE A N 1
ATOM 743 C CA . PHE A 1 91 ? -0.495 5.752 -0.507 1.00 93.38 91 PHE A CA 1
ATOM 744 C C . PHE A 1 91 ? 0.008 5.655 -1.948 1.00 93.38 91 PHE A C 1
ATOM 746 O O . PHE A 1 91 ? 1.198 5.831 -2.186 1.00 93.38 91 PHE A O 1
ATOM 753 N N . VAL A 1 92 ? -0.880 5.439 -2.926 1.00 94.25 92 VAL A N 1
ATOM 754 C CA . VAL A 1 92 ? -0.502 5.311 -4.346 1.00 94.25 92 VAL A CA 1
ATOM 755 C C . VAL A 1 92 ? 0.221 6.574 -4.837 1.00 94.25 92 VAL A C 1
ATOM 757 O O . VAL A 1 92 ? 1.205 6.477 -5.574 1.00 94.25 92 VAL A O 1
ATOM 760 N N . ALA A 1 93 ? -0.207 7.761 -4.387 1.00 92.88 93 ALA A N 1
ATOM 761 C CA . ALA A 1 93 ? 0.457 9.024 -4.709 1.00 92.88 93 ALA A CA 1
ATOM 762 C C . ALA A 1 93 ? 1.890 9.094 -4.155 1.00 92.88 93 ALA A C 1
ATOM 764 O O . ALA A 1 93 ? 2.807 9.527 -4.855 1.00 92.88 93 ALA A O 1
ATOM 765 N N . ALA A 1 94 ? 2.084 8.693 -2.897 1.00 91.19 94 ALA A N 1
ATOM 766 C CA . ALA A 1 94 ? 3.393 8.687 -2.253 1.00 91.19 94 ALA A CA 1
ATOM 767 C C . ALA A 1 94 ? 4.309 7.609 -2.852 1.00 91.19 94 ALA A C 1
ATOM 769 O O . ALA A 1 94 ? 5.459 7.888 -3.191 1.00 91.19 94 ALA A O 1
ATOM 770 N N . PHE A 1 95 ? 3.763 6.420 -3.097 1.00 91.31 95 PHE A N 1
ATOM 771 C CA . PHE A 1 95 ? 4.452 5.302 -3.724 1.00 91.31 95 PHE A CA 1
ATOM 772 C C . PHE A 1 95 ? 4.977 5.664 -5.118 1.00 91.31 95 PHE A C 1
ATOM 774 O O . PHE A 1 95 ? 6.132 5.393 -5.428 1.00 91.31 95 PHE A O 1
ATOM 781 N N . HIS A 1 96 ? 4.171 6.344 -5.946 1.00 91.31 96 HIS A N 1
ATOM 782 C CA . HIS A 1 96 ? 4.599 6.823 -7.268 1.00 91.31 96 HIS A CA 1
ATOM 783 C C . HIS A 1 96 ? 5.796 7.780 -7.207 1.00 91.31 96 HIS A C 1
ATOM 785 O O . HIS A 1 96 ? 6.638 7.770 -8.101 1.00 91.31 96 HIS A O 1
ATOM 791 N N . LYS A 1 97 ? 5.881 8.608 -6.161 1.00 89.38 97 LYS A N 1
ATOM 792 C CA . LYS A 1 97 ? 7.005 9.536 -5.974 1.00 89.38 97 LYS A CA 1
ATOM 793 C C . LYS A 1 97 ? 8.269 8.825 -5.490 1.00 89.38 97 LYS A C 1
ATOM 795 O O . LYS A 1 97 ? 9.362 9.262 -5.835 1.00 89.38 97 LYS A O 1
ATOM 800 N N . LYS A 1 98 ? 8.121 7.769 -4.683 1.00 86.31 98 LYS A N 1
ATOM 801 C CA . LYS A 1 98 ? 9.239 7.045 -4.060 1.00 86.31 98 LYS A CA 1
ATOM 802 C C . LYS A 1 98 ? 9.834 5.983 -4.983 1.00 86.31 98 LYS A C 1
ATOM 804 O O . LYS A 1 98 ? 11.053 5.898 -5.101 1.00 86.31 98 LYS A O 1
ATOM 809 N N . PHE A 1 99 ? 8.996 5.180 -5.634 1.00 87.19 99 PHE A N 1
ATOM 810 C CA . PHE A 1 99 ? 9.441 3.966 -6.313 1.00 87.19 99 PHE A CA 1
ATOM 811 C C . PHE A 1 99 ? 9.469 4.121 -7.828 1.00 87.19 99 PHE A C 1
ATOM 813 O O . PHE A 1 99 ? 8.491 4.489 -8.476 1.00 87.19 99 PHE A O 1
ATOM 820 N N . THR A 1 100 ? 10.605 3.745 -8.412 1.00 88.44 100 THR A N 1
ATOM 821 C CA . THR A 1 100 ? 10.723 3.564 -9.864 1.00 88.44 100 THR A CA 1
ATOM 822 C C . THR A 1 100 ? 10.131 2.217 -10.289 1.00 88.44 100 THR A C 1
ATOM 824 O O . THR A 1 100 ? 9.417 2.154 -11.293 1.00 88.44 100 THR A O 1
ATOM 827 N N . VAL A 1 101 ? 10.447 1.173 -9.524 1.00 90.12 101 VAL A N 1
ATOM 828 C CA . VAL A 1 101 ? 9.768 -0.124 -9.386 1.00 90.12 101 VAL A CA 1
ATOM 829 C C . VAL A 1 101 ? 9.939 -0.536 -7.914 1.00 90.12 101 VAL A C 1
ATOM 831 O O . VAL A 1 101 ? 10.958 -0.156 -7.331 1.00 90.12 101 VAL A O 1
ATOM 834 N N . PRO A 1 102 ? 8.965 -1.213 -7.289 1.00 91.31 102 PRO A N 1
ATOM 835 C CA . PRO A 1 102 ? 9.189 -1.872 -5.998 1.00 91.31 102 PRO A CA 1
ATOM 836 C C . PRO A 1 102 ? 10.149 -3.061 -6.122 1.00 91.31 102 PRO A C 1
ATOM 838 O O . PRO A 1 102 ? 10.445 -3.475 -7.238 1.00 91.31 102 PRO A O 1
ATOM 841 N N . ASP A 1 103 ? 10.611 -3.593 -4.993 1.00 90.44 103 ASP A N 1
ATOM 842 C CA . ASP A 1 103 ? 11.288 -4.891 -4.925 1.00 90.44 103 ASP A CA 1
ATOM 843 C C . ASP A 1 103 ? 10.274 -6.047 -4.779 1.00 90.44 103 ASP A C 1
ATOM 845 O O . ASP A 1 103 ? 9.059 -5.840 -4.655 1.00 90.44 103 ASP A O 1
ATOM 849 N N . SER A 1 104 ? 10.781 -7.276 -4.821 1.00 91.25 104 SER A N 1
ATOM 850 C CA . SER A 1 104 ? 10.020 -8.522 -4.724 1.00 91.25 104 SER A CA 1
ATOM 851 C C . SER A 1 104 ? 9.188 -8.618 -3.446 1.00 91.25 104 SER A C 1
ATOM 853 O O . SER A 1 104 ? 8.037 -9.052 -3.513 1.00 91.25 104 SER A O 1
ATOM 855 N N . ARG A 1 105 ? 9.719 -8.160 -2.304 1.00 90.00 105 ARG A N 1
ATOM 856 C CA . ARG A 1 105 ? 9.039 -8.190 -0.998 1.00 90.00 105 ARG A CA 1
ATOM 857 C C . ARG A 1 105 ? 7.782 -7.331 -1.012 1.00 90.00 105 ARG A C 1
ATOM 859 O O . ARG A 1 105 ? 6.692 -7.842 -0.753 1.00 90.00 105 ARG A O 1
ATOM 866 N N . ILE A 1 106 ? 7.907 -6.068 -1.429 1.00 91.69 106 ILE A N 1
ATOM 867 C CA . ILE A 1 106 ? 6.771 -5.143 -1.544 1.00 91.69 106 ILE A CA 1
ATOM 868 C C . ILE A 1 106 ? 5.732 -5.678 -2.539 1.00 91.69 106 ILE A C 1
ATOM 870 O O . ILE A 1 106 ? 4.524 -5.582 -2.302 1.00 91.69 106 ILE A O 1
ATOM 874 N N . VAL A 1 107 ? 6.180 -6.231 -3.674 1.00 94.19 107 VAL A N 1
ATOM 875 C CA . VAL A 1 107 ? 5.279 -6.832 -4.669 1.00 94.19 107 VAL A CA 1
ATOM 876 C C . VAL A 1 107 ? 4.500 -7.992 -4.061 1.00 94.19 107 VAL A C 1
ATOM 878 O O . VAL A 1 107 ? 3.277 -8.045 -4.200 1.00 94.19 107 VAL A O 1
ATOM 881 N N . THR A 1 108 ? 5.189 -8.915 -3.401 1.00 93.19 108 THR A N 1
ATOM 882 C CA . THR A 1 108 ? 4.582 -10.124 -2.847 1.00 93.19 108 THR A CA 1
ATOM 883 C C . THR A 1 108 ? 3.602 -9.799 -1.740 1.00 93.19 108 THR A C 1
ATOM 885 O O . THR A 1 108 ? 2.460 -10.245 -1.821 1.00 93.19 108 THR A O 1
ATOM 888 N N . GLU A 1 109 ? 3.956 -8.922 -0.805 1.00 92.69 109 GLU A N 1
ATOM 889 C CA . GLU A 1 109 ? 3.049 -8.532 0.274 1.00 92.69 109 GLU A CA 1
ATOM 890 C C . GLU A 1 109 ? 1.769 -7.862 -0.260 1.00 92.69 109 GLU A C 1
ATOM 892 O O . GLU A 1 109 ? 0.660 -8.208 0.154 1.00 92.69 109 GLU A O 1
ATOM 897 N N . VAL A 1 110 ? 1.866 -6.988 -1.272 1.00 95.06 110 VAL A N 1
ATOM 898 C CA . VAL A 1 110 ? 0.665 -6.421 -1.915 1.00 95.06 110 VAL A CA 1
ATOM 899 C C . VAL A 1 110 ? -0.164 -7.499 -2.620 1.00 95.06 110 VAL A C 1
ATOM 901 O O . VAL A 1 110 ? -1.397 -7.436 -2.612 1.00 95.06 110 VAL A O 1
ATOM 904 N N . TYR A 1 111 ? 0.465 -8.486 -3.256 1.00 95.69 111 TYR A N 1
ATOM 905 C CA . TYR A 1 111 ? -0.247 -9.577 -3.926 1.00 95.69 111 TYR A CA 1
ATOM 906 C C . TYR A 1 111 ? -0.836 -10.616 -2.964 1.00 95.69 111 TYR A C 1
ATOM 908 O O . TYR A 1 111 ? -1.811 -11.277 -3.325 1.00 95.69 111 TYR A O 1
ATOM 916 N N . GLU A 1 112 ? -0.309 -10.753 -1.758 1.00 93.12 112 GLU A N 1
ATOM 917 C CA . GLU A 1 112 ? -0.879 -11.617 -0.725 1.00 93.12 112 GLU A CA 1
ATOM 918 C C . GLU A 1 112 ? -2.004 -10.904 0.036 1.00 93.12 112 GLU A C 1
ATOM 920 O O . GLU A 1 112 ? -3.048 -11.502 0.291 1.00 93.12 112 GLU A O 1
ATOM 925 N N . GLY A 1 113 ? -1.850 -9.605 0.305 1.00 93.38 113 GLY A N 1
ATOM 926 C CA . GLY A 1 113 ? -2.784 -8.822 1.119 1.00 93.38 113 GLY A CA 1
ATOM 927 C C . GLY A 1 113 ? -3.951 -8.161 0.373 1.00 93.38 113 GLY A C 1
ATOM 928 O O . GLY A 1 113 ? -4.727 -7.423 0.975 1.00 93.38 113 GLY A O 1
ATOM 929 N N . THR A 1 114 ? -4.109 -8.379 -0.934 1.00 95.44 114 THR A N 1
ATOM 930 C CA . THR A 1 114 ? -5.201 -7.766 -1.726 1.00 95.44 114 THR A CA 1
ATOM 931 C C . THR A 1 114 ? -5.970 -8.816 -2.528 1.00 95.44 114 THR A C 1
ATOM 933 O O . THR A 1 114 ? -5.653 -9.997 -2.466 1.00 95.44 114 THR A O 1
ATOM 936 N N . VAL A 1 115 ? -6.963 -8.429 -3.335 1.00 93.88 115 VAL A N 1
ATOM 937 C CA . VAL A 1 115 ? -7.676 -9.353 -4.242 1.00 93.88 115 VAL A CA 1
ATOM 938 C C . VAL A 1 115 ? -7.291 -9.156 -5.712 1.00 93.88 115 VAL A C 1
ATOM 940 O O . VAL A 1 115 ? -6.752 -8.119 -6.112 1.00 93.88 115 VAL A O 1
ATOM 943 N N . LYS A 1 116 ? -7.598 -10.148 -6.561 1.00 93.12 116 LYS A N 1
ATOM 944 C CA . LYS A 1 116 ? -7.445 -10.022 -8.021 1.00 93.12 116 LYS A CA 1
ATOM 945 C C . LYS A 1 116 ? -8.255 -8.830 -8.537 1.00 93.12 116 LYS A C 1
ATOM 947 O O . LYS A 1 116 ? -9.411 -8.652 -8.173 1.00 93.12 116 LYS A O 1
ATOM 952 N N . GLY A 1 117 ? -7.642 -8.028 -9.407 1.00 90.12 117 GLY A N 1
ATOM 953 C CA . GLY A 1 117 ? -8.244 -6.803 -9.944 1.00 90.12 117 GLY A CA 1
ATOM 954 C C . GLY A 1 117 ? -7.943 -5.532 -9.142 1.00 90.12 117 GLY A C 1
ATOM 955 O O . GLY A 1 117 ? -8.268 -4.449 -9.626 1.00 90.12 117 GLY A O 1
ATOM 956 N N . ASN A 1 118 ? -7.276 -5.631 -7.982 1.00 94.88 118 ASN A N 1
ATOM 957 C CA . ASN A 1 118 ? -6.814 -4.457 -7.242 1.00 94.88 118 ASN A CA 1
ATOM 958 C C . ASN A 1 118 ? -5.909 -3.571 -8.131 1.00 94.88 118 ASN A C 1
ATOM 960 O O . ASN A 1 118 ? -5.008 -4.060 -8.826 1.00 94.88 118 ASN A O 1
ATOM 964 N N . LYS A 1 119 ? -6.165 -2.255 -8.134 1.00 95.19 119 LYS A N 1
ATOM 965 C CA . LYS A 1 119 ? -5.484 -1.309 -9.032 1.00 95.19 119 LYS A CA 1
ATOM 966 C C . LYS A 1 119 ? -3.987 -1.180 -8.742 1.00 95.19 119 LYS A C 1
ATOM 968 O O . LYS A 1 119 ? -3.230 -0.950 -9.684 1.00 95.19 119 LYS A O 1
ATOM 973 N N . MET A 1 120 ? -3.555 -1.389 -7.497 1.00 95.38 120 MET A N 1
ATOM 974 C CA . MET A 1 120 ? -2.143 -1.364 -7.110 1.00 95.38 120 MET A CA 1
ATOM 975 C C . MET A 1 120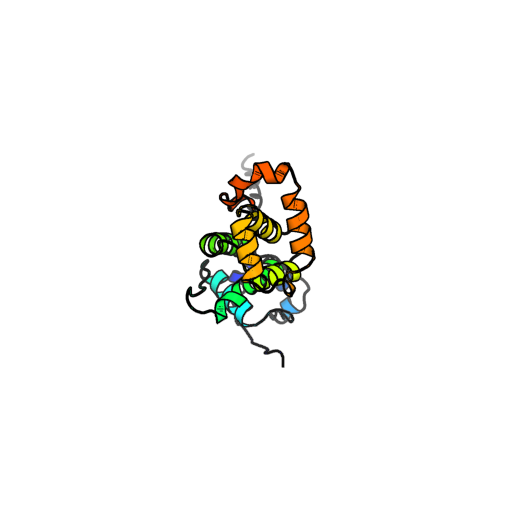 ? -1.362 -2.514 -7.752 1.00 95.38 120 MET A C 1
ATOM 977 O O . MET A 1 120 ? -0.282 -2.294 -8.294 1.00 95.38 120 MET A O 1
ATOM 981 N N . ARG A 1 121 ? -1.940 -3.723 -7.813 1.00 95.88 121 ARG A N 1
ATOM 982 C CA . ARG A 1 121 ? -1.316 -4.860 -8.516 1.00 95.88 121 ARG A CA 1
ATOM 983 C C . ARG A 1 121 ? -1.072 -4.553 -9.990 1.00 95.88 121 ARG A C 1
ATOM 985 O O . ARG A 1 121 ? 0.000 -4.843 -10.520 1.00 95.88 121 ARG A O 1
ATOM 992 N N . ARG A 1 122 ? -2.071 -3.952 -10.651 1.00 93.56 122 ARG A N 1
ATOM 993 C CA . ARG A 1 122 ? -1.958 -3.511 -12.050 1.00 93.56 122 ARG A CA 1
ATOM 994 C C . ARG A 1 122 ? -0.885 -2.436 -12.192 1.00 93.56 122 ARG A C 1
ATOM 996 O O . ARG A 1 122 ? -0.068 -2.516 -13.101 1.00 93.56 122 ARG A O 1
ATOM 1003 N N . TYR A 1 123 ? -0.870 -1.472 -11.276 1.00 94.88 123 TYR A N 1
ATOM 1004 C CA . TYR A 1 123 ? 0.109 -0.395 -11.271 1.00 94.88 123 TYR A CA 1
ATOM 1005 C C . TYR A 1 123 ? 1.545 -0.915 -11.177 1.00 94.88 123 TYR A C 1
ATOM 1007 O O . TYR A 1 123 ? 2.388 -0.515 -11.975 1.00 94.88 123 TYR A O 1
ATOM 1015 N N . MET A 1 124 ? 1.811 -1.865 -10.276 1.00 94.56 124 MET A N 1
ATOM 1016 C CA . MET A 1 124 ? 3.123 -2.506 -10.161 1.00 94.56 124 MET A CA 1
ATOM 1017 C C . MET A 1 124 ? 3.533 -3.197 -11.466 1.00 94.56 124 MET A C 1
ATOM 1019 O O . MET A 1 124 ? 4.638 -2.976 -11.950 1.00 94.56 124 MET A O 1
ATOM 1023 N N . VAL A 1 125 ? 2.640 -3.963 -12.102 1.00 93.94 125 VAL A N 1
ATOM 1024 C CA . VAL A 1 125 ? 2.936 -4.591 -13.406 1.00 93.94 125 VAL A CA 1
ATOM 1025 C C . VAL A 1 125 ? 3.280 -3.542 -14.468 1.00 93.94 125 VAL A C 1
ATOM 1027 O O . VAL A 1 125 ? 4.253 -3.707 -15.212 1.00 93.94 125 VAL A O 1
ATOM 1030 N N . ASP A 1 126 ? 2.521 -2.448 -14.522 1.00 92.06 126 ASP A N 1
ATOM 1031 C CA . ASP A 1 126 ? 2.746 -1.377 -15.490 1.00 92.06 126 ASP A CA 1
ATOM 1032 C C . ASP A 1 126 ? 4.062 -0.618 -15.214 1.00 92.06 126 ASP A C 1
ATOM 1034 O O . ASP A 1 126 ? 4.767 -0.263 -16.164 1.00 92.06 126 ASP A O 1
ATOM 1038 N N . LEU A 1 127 ? 4.467 -0.452 -13.944 1.00 92.25 127 LEU A N 1
ATOM 1039 C CA . LEU A 1 127 ? 5.770 0.118 -13.565 1.00 92.25 127 LEU A CA 1
ATOM 1040 C C . LEU A 1 127 ? 6.942 -0.706 -14.111 1.00 92.25 127 LEU A C 1
ATOM 1042 O O . LEU A 1 127 ? 7.876 -0.127 -14.677 1.00 92.25 127 LEU A O 1
ATOM 1046 N N . TYR A 1 128 ? 6.882 -2.037 -13.997 1.00 92.19 128 TYR A N 1
ATOM 1047 C CA . TYR A 1 128 ? 7.900 -2.933 -14.561 1.00 92.19 128 TYR A CA 1
ATOM 1048 C C . TYR A 1 128 ? 7.866 -2.927 -16.097 1.00 92.19 128 TYR A C 1
ATOM 1050 O O . TYR A 1 128 ? 8.911 -2.808 -16.740 1.00 92.19 128 TYR A O 1
ATOM 1058 N N . CYS A 1 129 ? 6.677 -2.968 -16.711 1.00 89.56 129 CYS A N 1
ATOM 1059 C CA . CYS A 1 129 ? 6.516 -2.924 -18.172 1.00 89.56 129 CYS A CA 1
ATOM 1060 C C . CYS A 1 129 ? 7.003 -1.614 -18.813 1.00 89.56 129 CYS A C 1
ATOM 1062 O O . CYS A 1 129 ? 7.356 -1.596 -19.998 1.00 89.56 129 CYS A O 1
ATOM 1064 N N . ALA A 1 130 ? 7.019 -0.517 -18.053 1.00 88.88 130 ALA A N 1
ATOM 1065 C CA . ALA A 1 130 ? 7.536 0.769 -18.503 1.00 88.88 130 ALA A CA 1
ATOM 1066 C C . ALA A 1 130 ? 9.073 0.798 -18.596 1.00 88.88 130 ALA A C 1
ATOM 1068 O O . ALA A 1 130 ? 9.638 1.727 -19.180 1.00 88.88 130 ALA A O 1
ATOM 1069 N N . LYS A 1 131 ? 9.780 -0.195 -18.038 1.00 88.75 131 LYS A N 1
ATOM 1070 C CA . LYS A 1 131 ? 11.246 -0.246 -18.083 1.00 88.75 131 LYS A CA 1
ATOM 1071 C C . LYS A 1 131 ? 11.747 -0.853 -19.387 1.00 88.75 131 LYS A C 1
ATOM 1073 O O . LYS A 1 131 ? 11.097 -1.672 -20.033 1.00 88.75 131 LYS A O 1
ATOM 1078 N N . SER A 1 132 ? 12.947 -0.438 -19.788 1.00 86.94 132 SER A N 1
ATOM 1079 C CA . SER A 1 132 ? 13.636 -1.090 -20.899 1.00 86.94 132 SER A CA 1
ATOM 1080 C C . SER A 1 132 ? 14.037 -2.515 -20.497 1.00 86.94 132 SER A C 1
ATOM 1082 O O . SER A 1 132 ? 14.327 -2.738 -19.320 1.00 86.94 132 SER A O 1
ATOM 1084 N N . PRO A 1 133 ? 14.148 -3.466 -21.444 1.00 87.06 133 PRO A N 1
ATOM 1085 C CA . PRO A 1 133 ? 14.573 -4.832 -21.131 1.00 87.06 133 PRO A CA 1
ATOM 1086 C C . PRO A 1 133 ? 15.898 -4.897 -20.360 1.00 87.06 133 PRO A C 1
ATOM 1088 O O . PRO A 1 133 ? 16.044 -5.713 -19.462 1.00 87.06 133 PRO A O 1
ATOM 1091 N N . LYS A 1 134 ? 16.840 -3.987 -20.658 1.00 90.06 134 LYS A N 1
ATOM 1092 C CA . LYS A 1 134 ? 18.115 -3.876 -19.934 1.00 90.06 134 LYS A CA 1
ATOM 1093 C C . LYS A 1 134 ? 17.916 -3.503 -18.461 1.00 90.06 134 LYS A C 1
ATOM 1095 O O . LYS A 1 134 ? 18.557 -4.098 -17.608 1.00 90.06 134 LYS A O 1
ATOM 1100 N N . ARG A 1 135 ? 17.053 -2.521 -18.169 1.00 88.88 135 ARG A N 1
ATOM 1101 C CA . ARG A 1 135 ? 16.762 -2.111 -16.785 1.00 88.88 135 ARG A CA 1
ATOM 1102 C C . ARG A 1 135 ? 15.958 -3.170 -16.047 1.00 88.88 135 ARG A C 1
ATOM 1104 O O . ARG A 1 135 ? 16.274 -3.469 -14.912 1.00 88.88 135 ARG A O 1
ATOM 1111 N N . LEU A 1 136 ? 14.963 -3.752 -16.712 1.00 87.94 136 LEU A N 1
ATOM 1112 C CA . LEU A 1 136 ? 14.158 -4.834 -16.155 1.00 87.94 136 LEU A CA 1
ATOM 1113 C C . LEU A 1 136 ? 15.032 -6.025 -15.749 1.00 87.94 136 LEU A C 1
ATOM 1115 O O . LEU A 1 136 ? 14.885 -6.538 -14.650 1.00 87.94 136 LEU A O 1
ATOM 1119 N N . LYS A 1 137 ? 15.969 -6.416 -16.620 1.00 88.88 137 LYS A N 1
ATOM 1120 C CA . LYS A 1 137 ? 16.949 -7.458 -16.319 1.00 88.88 137 LYS A CA 1
ATOM 1121 C C . LYS A 1 137 ? 17.791 -7.108 -15.086 1.00 88.88 137 LYS A C 1
ATOM 1123 O O . LYS A 1 137 ? 17.907 -7.954 -14.218 1.00 88.88 137 LYS A O 1
ATOM 1128 N N . ALA A 1 138 ? 18.318 -5.884 -15.002 1.00 89.88 138 ALA A N 1
ATOM 1129 C CA . ALA A 1 138 ? 19.104 -5.451 -13.845 1.00 89.88 138 ALA A CA 1
ATOM 1130 C C . ALA A 1 138 ? 18.305 -5.553 -12.535 1.00 89.88 138 ALA A C 1
ATOM 1132 O O . ALA A 1 138 ? 18.811 -6.113 -11.577 1.00 89.88 138 ALA A O 1
ATOM 1133 N N . TYR A 1 139 ? 17.036 -5.126 -12.523 1.00 88.06 139 TYR A N 1
ATOM 1134 C CA . TYR A 1 139 ? 16.187 -5.259 -11.332 1.00 88.06 139 TYR A CA 1
ATOM 1135 C C . TYR A 1 139 ? 16.011 -6.717 -10.889 1.00 88.06 139 TYR A C 1
ATOM 1137 O O . TYR A 1 139 ? 16.119 -6.997 -9.707 1.00 88.06 139 TYR A O 1
ATOM 1145 N N . PHE A 1 140 ? 15.790 -7.651 -11.819 1.00 88.44 140 PHE A N 1
ATOM 1146 C CA . PHE A 1 140 ? 15.680 -9.078 -11.483 1.00 88.44 140 PHE A CA 1
ATOM 1147 C C . PHE A 1 140 ? 17.011 -9.746 -11.106 1.00 88.44 140 PHE A C 1
ATOM 1149 O O . PHE A 1 140 ? 16.989 -10.845 -10.569 1.00 88.44 140 PHE A O 1
ATOM 1156 N N . GLU A 1 141 ? 18.152 -9.147 -11.453 1.00 89.00 141 GLU A N 1
ATOM 1157 C CA . GLU A 1 141 ? 19.479 -9.638 -11.053 1.00 89.00 141 GLU A CA 1
ATOM 1158 C C . GLU A 1 141 ? 19.923 -9.061 -9.699 1.00 89.00 141 GLU A C 1
ATOM 1160 O O . GLU A 1 141 ? 20.705 -9.699 -8.999 1.00 89.00 141 GLU A O 1
ATOM 1165 N N . GLU A 1 142 ? 19.462 -7.855 -9.355 1.00 87.31 142 GLU A N 1
ATOM 1166 C CA . GLU A 1 142 ? 19.724 -7.183 -8.073 1.00 87.31 142 GLU A CA 1
ATOM 1167 C C . GLU A 1 142 ? 18.799 -7.675 -6.949 1.00 87.31 142 GLU A C 1
ATOM 1169 O O . GLU A 1 142 ? 19.183 -7.648 -5.783 1.00 87.31 142 GLU A O 1
ATOM 1174 N N . ASP A 1 143 ? 17.595 -8.114 -7.304 1.00 85.25 143 ASP A N 1
ATOM 1175 C CA . ASP A 1 143 ? 16.574 -8.633 -6.399 1.00 85.25 143 ASP A CA 1
ATOM 1176 C C . ASP A 1 143 ? 16.580 -10.167 -6.384 1.00 85.25 143 ASP A C 1
ATOM 1178 O O . ASP A 1 143 ? 17.064 -10.802 -7.322 1.00 85.25 143 ASP A O 1
ATOM 1182 N N . ASP A 1 144 ? 16.016 -10.774 -5.343 1.00 82.06 144 ASP A N 1
ATOM 1183 C CA . ASP A 1 144 ? 15.895 -12.228 -5.274 1.00 82.06 144 ASP A CA 1
ATOM 1184 C C . ASP A 1 144 ? 14.653 -12.690 -6.071 1.00 82.06 144 ASP A C 1
ATOM 1186 O O . ASP A 1 144 ? 13.510 -12.419 -5.676 1.00 82.06 144 ASP A O 1
ATOM 1190 N N . PRO A 1 145 ? 14.837 -13.375 -7.220 1.00 74.81 145 PRO A N 1
ATOM 1191 C CA . PRO A 1 145 ? 13.736 -13.763 -8.090 1.00 74.81 145 PRO A CA 1
ATOM 1192 C C . PRO A 1 145 ? 12.770 -14.761 -7.435 1.00 74.81 145 PRO A C 1
ATOM 1194 O O . PRO A 1 145 ? 11.608 -14.818 -7.849 1.00 74.81 145 PRO A O 1
ATOM 1197 N N . ASP A 1 146 ? 13.213 -15.515 -6.423 1.00 81.00 146 ASP A N 1
ATOM 1198 C CA . ASP A 1 146 ? 12.399 -16.537 -5.757 1.00 81.00 146 ASP A CA 1
ATOM 1199 C C . ASP A 1 146 ? 11.345 -15.925 -4.819 1.00 81.00 146 ASP A C 1
ATOM 1201 O O . ASP A 1 146 ? 10.358 -16.584 -4.484 1.00 81.00 146 ASP A O 1
ATOM 1205 N N . TYR A 1 147 ? 11.487 -14.644 -4.457 1.00 85.25 147 TYR A N 1
ATOM 1206 C CA . TYR A 1 147 ? 10.505 -13.930 -3.637 1.00 85.25 147 TYR A CA 1
ATOM 1207 C C . TYR A 1 147 ? 9.341 -13.355 -4.435 1.00 85.25 147 TYR A C 1
ATOM 1209 O O . TYR A 1 147 ? 8.356 -12.936 -3.831 1.00 85.25 147 TYR A O 1
ATOM 1217 N N . TYR A 1 148 ? 9.398 -13.324 -5.770 1.00 88.25 148 TYR A N 1
ATOM 1218 C CA . TYR A 1 148 ? 8.288 -12.805 -6.565 1.00 88.25 148 TYR A CA 1
ATOM 1219 C C . TYR A 1 148 ? 7.101 -13.765 -6.566 1.00 88.25 148 TYR A C 1
ATOM 1221 O O . TYR A 1 148 ? 7.188 -14.899 -7.044 1.00 88.25 148 TYR A O 1
ATOM 1229 N N . CYS A 1 149 ? 5.932 -13.275 -6.151 1.00 90.44 149 CYS A N 1
ATOM 1230 C CA . CYS A 1 149 ? 4.724 -14.085 -6.228 1.00 90.44 149 CYS A CA 1
ATOM 1231 C C . CYS A 1 149 ? 4.390 -14.494 -7.683 1.00 90.44 149 CYS A C 1
ATOM 1233 O O . CYS A 1 149 ? 4.493 -13.715 -8.642 1.00 90.44 149 CYS A O 1
ATOM 1235 N N . HIS A 1 150 ? 3.927 -15.737 -7.855 1.00 91.62 150 HIS A N 1
ATOM 1236 C CA . HIS A 1 150 ? 3.612 -16.296 -9.174 1.00 91.62 150 HIS A CA 1
ATOM 1237 C C . HIS A 1 150 ? 2.551 -15.490 -9.937 1.00 91.62 150 HIS A C 1
ATOM 1239 O O . HIS A 1 150 ? 2.660 -15.329 -11.155 1.00 91.62 150 HIS A O 1
ATOM 1245 N N . ASP A 1 151 ? 1.548 -14.955 -9.234 1.00 93.75 151 ASP A N 1
ATOM 1246 C CA . ASP A 1 151 ? 0.484 -14.144 -9.836 1.00 93.75 151 ASP A CA 1
ATOM 1247 C C . ASP A 1 151 ? 1.041 -12.853 -10.464 1.00 93.75 151 ASP A C 1
ATOM 1249 O O . ASP A 1 151 ? 0.584 -12.444 -11.537 1.00 93.75 151 ASP A O 1
ATOM 1253 N N . PHE A 1 152 ? 2.054 -12.233 -9.846 1.00 95.19 152 PHE A N 1
ATOM 1254 C CA . PHE A 1 152 ? 2.727 -11.063 -10.408 1.00 95.19 152 PHE A CA 1
ATOM 1255 C C . PHE A 1 152 ? 3.524 -11.422 -11.660 1.00 95.19 152 PHE A C 1
ATOM 1257 O O . PHE A 1 152 ? 3.334 -10.789 -12.701 1.00 95.19 152 PHE A O 1
ATOM 1264 N N . LEU A 1 153 ? 4.373 -12.455 -11.597 1.00 93.00 153 LEU A N 1
ATOM 1265 C CA . LEU A 1 153 ? 5.185 -12.882 -12.745 1.00 93.00 153 LEU A CA 1
ATOM 1266 C C . LEU A 1 153 ? 4.301 -13.262 -13.938 1.00 93.00 153 LEU A C 1
ATOM 1268 O O . LEU A 1 153 ? 4.576 -12.882 -15.080 1.00 93.00 153 LEU A O 1
ATOM 1272 N N . PHE A 1 154 ? 3.192 -13.954 -13.674 1.00 92.50 154 PHE A N 1
ATOM 1273 C CA . PHE A 1 154 ? 2.204 -14.281 -14.693 1.00 92.50 154 PHE A CA 1
ATOM 1274 C C . PHE A 1 154 ? 1.565 -13.019 -15.290 1.00 92.50 154 PHE A C 1
ATOM 1276 O O . PHE A 1 154 ? 1.503 -12.875 -16.516 1.00 92.50 154 PHE A O 1
ATOM 1283 N N . GLY A 1 155 ? 1.155 -12.069 -14.442 1.00 92.25 155 GLY A N 1
ATOM 1284 C CA . GLY A 1 155 ? 0.649 -10.763 -14.866 1.00 92.25 155 GLY A CA 1
ATOM 1285 C C . GLY A 1 155 ? 1.646 -9.995 -15.738 1.00 92.25 155 GLY A C 1
ATOM 1286 O O . GLY A 1 155 ? 1.264 -9.458 -16.780 1.00 92.25 155 GLY A O 1
ATOM 1287 N N . LEU A 1 156 ? 2.929 -10.013 -15.374 1.00 91.25 156 LEU A N 1
ATOM 1288 C CA . LEU A 1 156 ? 4.005 -9.360 -16.112 1.00 91.25 156 LEU A CA 1
ATOM 1289 C C . LEU A 1 156 ? 4.216 -9.985 -17.498 1.00 91.25 156 LEU A C 1
ATOM 1291 O O . LEU A 1 156 ? 4.319 -9.263 -18.492 1.00 91.25 156 LEU A O 1
ATOM 1295 N N . ILE A 1 157 ? 4.216 -11.318 -17.596 1.00 90.38 157 ILE A N 1
ATOM 1296 C CA . ILE A 1 157 ? 4.340 -12.038 -18.876 1.00 90.38 157 ILE A CA 1
ATOM 1297 C C . ILE A 1 157 ? 3.155 -11.722 -19.797 1.00 90.38 157 ILE A C 1
ATOM 1299 O O . ILE A 1 157 ? 3.347 -11.455 -20.990 1.00 90.38 157 ILE A O 1
ATOM 1303 N N . LEU A 1 158 ? 1.928 -11.739 -19.265 1.00 90.00 158 LEU A N 1
ATOM 1304 C CA . LEU A 1 158 ? 0.734 -11.382 -20.033 1.00 90.00 158 LEU A CA 1
ATOM 1305 C C . LEU A 1 158 ? 0.787 -9.925 -20.498 1.00 90.00 158 LEU A C 1
ATOM 1307 O O . LEU A 1 158 ? 0.489 -9.629 -21.659 1.00 90.00 158 LEU A O 1
ATOM 1311 N N . ALA A 1 159 ? 1.213 -9.023 -19.616 1.00 88.75 159 ALA A N 1
ATOM 1312 C CA . ALA A 1 159 ? 1.325 -7.611 -19.922 1.00 88.75 159 ALA A CA 1
ATOM 1313 C C . ALA A 1 159 ? 2.369 -7.332 -21.010 1.00 88.75 159 ALA A C 1
ATOM 1315 O O . ALA A 1 159 ? 2.082 -6.579 -21.941 1.00 88.75 159 ALA A O 1
ATOM 1316 N N . ALA A 1 160 ? 3.531 -7.987 -20.956 1.00 84.06 160 ALA A N 1
ATOM 1317 C CA . ALA A 1 160 ? 4.593 -7.841 -21.949 1.00 84.06 160 ALA A CA 1
ATOM 1318 C C . ALA A 1 160 ? 4.167 -8.292 -23.359 1.00 84.06 160 ALA A C 1
ATOM 1320 O O . ALA A 1 160 ? 4.667 -7.769 -24.355 1.00 84.06 160 ALA A O 1
ATOM 1321 N N . ARG A 1 161 ? 3.228 -9.242 -23.451 1.00 82.69 161 ARG A N 1
ATOM 1322 C CA . ARG A 1 161 ? 2.691 -9.768 -24.719 1.00 82.69 161 ARG A CA 1
ATOM 1323 C C . ARG A 1 161 ? 1.480 -8.995 -25.241 1.00 82.69 161 ARG A C 1
ATOM 1325 O O . ARG A 1 161 ? 1.084 -9.191 -26.387 1.00 82.69 161 ARG A O 1
ATOM 1332 N N . SER A 1 162 ? 0.880 -8.131 -24.424 1.00 81.19 162 SER A N 1
ATOM 1333 C CA . SER A 1 162 ? -0.360 -7.440 -24.766 1.00 81.19 162 SER A CA 1
ATOM 1334 C C . SER A 1 162 ? -0.119 -6.257 -25.722 1.00 81.19 162 SER A C 1
ATOM 1336 O O . SER A 1 162 ? 0.567 -5.295 -25.356 1.00 81.19 162 SER A O 1
ATOM 1338 N N . PRO A 1 163 ? -0.752 -6.231 -26.914 1.00 69.81 163 PRO A N 1
ATOM 1339 C CA . PRO A 1 163 ? -0.701 -5.078 -27.820 1.00 69.81 163 PRO A CA 1
ATOM 1340 C C . PRO A 1 163 ? -1.304 -3.811 -27.198 1.00 69.81 163 PRO A C 1
ATOM 1342 O O . PRO A 1 163 ? -0.925 -2.693 -27.547 1.00 69.81 163 PRO A O 1
ATOM 1345 N N . VAL A 1 164 ? -2.246 -3.981 -26.263 1.00 70.50 164 VAL A N 1
ATOM 1346 C CA . VAL A 1 164 ? -2.849 -2.881 -25.500 1.00 70.50 164 VAL A CA 1
ATOM 1347 C C . VAL A 1 164 ? -1.802 -2.243 -24.590 1.00 70.50 164 VAL A C 1
ATOM 1349 O O . VAL A 1 164 ? -1.704 -1.019 -24.540 1.00 70.50 164 VAL A O 1
ATOM 1352 N N . ASN A 1 165 ? -0.956 -3.049 -23.948 1.00 67.38 165 ASN A N 1
ATOM 1353 C CA . ASN A 1 165 ? 0.085 -2.541 -23.056 1.00 67.38 165 ASN A CA 1
ATOM 1354 C C . ASN A 1 165 ? 1.260 -1.921 -23.813 1.00 67.38 165 ASN A C 1
ATOM 1356 O O . ASN A 1 165 ? 1.813 -0.923 -23.358 1.00 67.38 165 ASN A O 1
ATOM 1360 N N . ALA A 1 166 ? 1.562 -2.395 -25.027 1.00 64.50 166 ALA A N 1
ATOM 1361 C CA . ALA A 1 166 ? 2.505 -1.717 -25.919 1.00 64.50 166 ALA A CA 1
ATOM 1362 C C . ALA A 1 166 ? 2.097 -0.255 -26.203 1.00 64.50 166 ALA A C 1
ATOM 1364 O O . ALA A 1 166 ? 2.961 0.6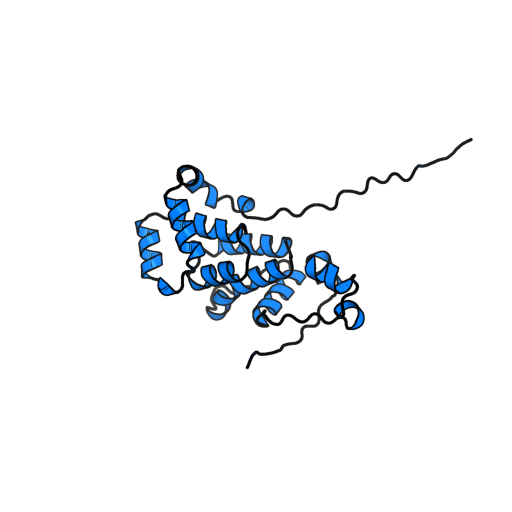18 -26.283 1.00 64.50 166 ALA A O 1
ATOM 1365 N N . LYS A 1 167 ? 0.787 0.030 -26.278 1.00 62.19 167 LYS A N 1
ATOM 1366 C CA . LYS A 1 167 ? 0.240 1.394 -26.421 1.00 62.19 167 LYS A CA 1
ATOM 1367 C C . LYS A 1 167 ? 0.176 2.168 -25.095 1.00 62.19 167 LYS A C 1
ATOM 1369 O O . LYS A 1 167 ? 0.164 3.395 -25.118 1.00 62.19 167 LYS A O 1
ATOM 1374 N N . ARG A 1 168 ? 0.141 1.478 -23.948 1.00 63.44 168 ARG A N 1
ATOM 1375 C CA . ARG A 1 168 ? 0.036 2.073 -22.601 1.00 63.44 168 ARG A CA 1
ATOM 1376 C C . ARG A 1 168 ? 1.368 2.373 -21.921 1.00 63.44 168 ARG A C 1
ATOM 1378 O O . ARG A 1 168 ? 1.336 2.995 -20.868 1.00 63.44 168 ARG A O 1
ATOM 1385 N N . LYS A 1 169 ? 2.520 2.026 -22.508 1.00 59.31 169 LYS A N 1
ATOM 1386 C CA . LYS A 1 169 ? 3.850 2.304 -21.915 1.00 59.31 169 LYS A CA 1
ATOM 1387 C C . LYS A 1 169 ? 4.047 3.757 -21.442 1.00 59.31 169 LYS A C 1
ATOM 1389 O O . LYS A 1 169 ? 4.809 3.992 -20.518 1.00 59.31 169 LYS A O 1
ATOM 1394 N N . TRP A 1 170 ? 3.328 4.711 -22.034 1.00 57.44 170 TRP A N 1
ATOM 1395 C CA . TRP A 1 170 ? 3.364 6.141 -21.701 1.00 57.44 170 TRP A CA 1
ATOM 1396 C C . TRP A 1 170 ? 2.449 6.547 -20.532 1.00 57.44 170 TRP A C 1
ATOM 1398 O O . TRP A 1 170 ? 2.609 7.628 -19.977 1.00 57.44 170 TRP A O 1
ATOM 1408 N N . LYS A 1 171 ? 1.474 5.708 -20.162 1.00 62.38 171 LYS A N 1
ATOM 1409 C CA . LYS A 1 171 ? 0.421 6.040 -19.190 1.00 62.38 171 LYS A CA 1
ATOM 1410 C C . LYS A 1 171 ? 0.796 5.789 -17.735 1.00 62.38 171 LYS A C 1
ATOM 1412 O O . LYS A 1 171 ? 0.074 6.232 -16.856 1.00 62.38 171 LYS A O 1
ATOM 1417 N N . VAL A 1 172 ? 1.924 5.136 -17.449 1.00 74.50 172 VAL A N 1
ATOM 1418 C CA . VAL A 1 172 ? 2.374 4.939 -16.055 1.00 74.50 172 VAL A CA 1
ATOM 1419 C C . VAL A 1 172 ? 2.624 6.268 -15.324 1.00 74.50 172 VAL A C 1
ATOM 1421 O O . VAL A 1 172 ? 2.619 6.309 -14.099 1.00 74.50 172 VAL A O 1
ATOM 1424 N N . HIS A 1 173 ? 2.810 7.357 -16.077 1.00 76.38 173 HIS A N 1
ATOM 1425 C CA . HIS A 1 173 ? 2.932 8.714 -15.549 1.00 76.38 173 HIS A CA 1
ATOM 1426 C C . HIS A 1 173 ? 1.597 9.317 -15.084 1.00 76.38 173 HIS A C 1
ATOM 1428 O O . HIS A 1 173 ? 1.608 10.274 -14.315 1.00 76.38 173 HIS A O 1
ATOM 1434 N N . ASP A 1 174 ? 0.459 8.765 -15.513 1.00 88.06 174 ASP A N 1
ATOM 1435 C CA . ASP A 1 174 ? -0.858 9.169 -15.028 1.00 88.06 174 ASP A CA 1
ATOM 1436 C C . ASP A 1 174 ? -1.279 8.279 -13.853 1.00 88.06 174 ASP A C 1
ATOM 1438 O O . ASP A 1 174 ? -2.025 7.306 -13.986 1.00 88.06 174 ASP A O 1
ATOM 1442 N N . VAL A 1 175 ? -0.748 8.609 -12.674 1.00 90.25 175 VAL A N 1
ATOM 1443 C CA . VAL A 1 175 ? -0.996 7.859 -11.436 1.00 90.25 175 VAL A CA 1
ATOM 1444 C C . VAL A 1 175 ? -2.492 7.784 -11.076 1.00 90.25 175 VAL A C 1
ATOM 1446 O O . VAL A 1 175 ? -2.924 6.828 -10.430 1.00 90.25 175 VAL A O 1
ATOM 1449 N N . GLN A 1 176 ? -3.306 8.739 -11.542 1.00 91.25 176 GLN A N 1
ATOM 1450 C CA . GLN A 1 176 ? -4.743 8.791 -11.257 1.00 91.25 176 GLN A CA 1
ATOM 1451 C C . GLN A 1 176 ? -5.495 7.582 -11.833 1.00 91.25 176 GLN A C 1
ATOM 1453 O O . GLN A 1 176 ? -6.489 7.150 -11.252 1.00 91.25 176 GLN A O 1
ATOM 1458 N N . GLU A 1 177 ? -5.000 6.958 -12.912 1.00 90.94 177 GLU A N 1
ATOM 1459 C CA . GLU A 1 177 ? -5.625 5.756 -13.494 1.00 90.94 177 GLU A CA 1
ATOM 1460 C C . GLU A 1 177 ? -5.649 4.576 -12.499 1.00 90.94 177 GLU A C 1
ATOM 1462 O O . GLU A 1 177 ? -6.515 3.691 -12.576 1.00 90.94 177 GLU A O 1
ATOM 1467 N N . TYR A 1 178 ? -4.707 4.563 -11.552 1.00 93.12 178 TYR A N 1
ATOM 1468 C CA . TYR A 1 178 ? -4.534 3.515 -10.544 1.00 93.12 178 TYR A CA 1
ATOM 1469 C C . TYR A 1 178 ? -5.143 3.874 -9.187 1.00 93.12 178 TYR A C 1
ATOM 1471 O O . TYR A 1 178 ? -5.214 3.019 -8.309 1.00 93.12 178 TYR A O 1
ATOM 1479 N N . MET A 1 179 ? -5.631 5.102 -9.025 1.00 94.12 179 MET A N 1
ATOM 1480 C CA . MET A 1 179 ? -6.345 5.527 -7.828 1.00 94.12 179 MET A CA 1
ATOM 1481 C C . MET A 1 179 ? -7.810 5.097 -7.900 1.00 94.12 179 MET A C 1
ATOM 1483 O O . MET A 1 179 ? -8.432 5.054 -8.966 1.00 94.12 179 MET A O 1
ATOM 1487 N N . GLU A 1 180 ? -8.374 4.716 -6.762 1.00 91.81 180 GLU A N 1
ATOM 1488 C CA . GLU A 1 180 ? -9.811 4.486 -6.633 1.00 91.81 180 GLU A CA 1
ATOM 1489 C C . GLU A 1 180 ? -10.565 5.817 -6.571 1.00 91.81 180 GLU A C 1
ATOM 1491 O O . GLU A 1 180 ? -10.004 6.848 -6.212 1.00 91.81 180 GLU A O 1
ATOM 1496 N N . SER A 1 181 ? -11.835 5.808 -6.967 1.00 88.50 181 SER A N 1
ATOM 1497 C CA . SER A 1 181 ? -12.697 6.982 -6.863 1.00 88.50 181 SER A CA 1
ATOM 1498 C C . SER A 1 181 ? -13.360 7.008 -5.493 1.00 88.50 181 SER A C 1
ATOM 1500 O O . SER A 1 181 ? -13.951 6.014 -5.078 1.00 88.50 181 SER A O 1
ATOM 1502 N N . ILE A 1 182 ? -13.319 8.157 -4.821 1.00 82.38 182 ILE A N 1
ATOM 1503 C CA . ILE A 1 182 ? -14.191 8.407 -3.674 1.00 82.38 182 ILE A CA 1
ATOM 1504 C C . ILE A 1 182 ? -15.578 8.683 -4.250 1.00 82.38 182 ILE A C 1
ATOM 1506 O O . ILE A 1 182 ? -15.785 9.709 -4.900 1.00 82.38 182 ILE A O 1
ATOM 1510 N N . GLU A 1 183 ? -16.516 7.759 -4.062 1.00 68.31 183 GLU A N 1
ATOM 1511 C CA . GLU A 1 183 ? -17.921 8.047 -4.335 1.00 68.31 183 GLU A CA 1
ATOM 1512 C C . GLU A 1 183 ? -18.342 9.198 -3.417 1.00 68.31 183 GLU A C 1
ATOM 1514 O O . GLU A 1 183 ? -18.277 9.090 -2.191 1.00 68.31 183 GLU A O 1
ATOM 1519 N N . GLN A 1 184 ? -18.721 10.339 -3.998 1.00 49.41 184 GLN A N 1
ATOM 1520 C CA . GLN A 1 184 ? -19.379 11.373 -3.211 1.00 49.41 184 GLN A CA 1
ATOM 1521 C C . GLN A 1 184 ? -20.726 10.801 -2.761 1.00 49.41 184 GLN A C 1
ATOM 1523 O O . GLN A 1 184 ? -21.435 10.243 -3.605 1.00 49.41 184 GLN A O 1
ATOM 1528 N N . PRO A 1 185 ? -21.098 10.912 -1.472 1.00 42.59 185 PRO A N 1
ATOM 1529 C CA . PRO A 1 185 ? -22.427 10.509 -1.049 1.00 42.59 185 PRO A CA 1
ATOM 1530 C C . PRO A 1 185 ? -23.428 11.260 -1.922 1.00 42.59 185 PRO A C 1
ATOM 1532 O O . PRO A 1 185 ? -23.345 12.486 -2.039 1.00 42.59 185 PRO A O 1
ATOM 1535 N N . ALA A 1 186 ? -24.314 10.511 -2.585 1.00 39.66 186 ALA A N 1
ATOM 1536 C CA . ALA A 1 186 ? -25.383 11.082 -3.384 1.00 39.66 186 ALA A CA 1
ATOM 1537 C C . ALA A 1 186 ? -26.050 12.166 -2.539 1.00 39.66 186 ALA A C 1
ATOM 1539 O O . ALA A 1 186 ? -26.512 11.883 -1.433 1.00 39.66 186 ALA A O 1
ATOM 1540 N N . GLN A 1 187 ? -26.024 13.411 -3.020 1.00 36.59 187 GLN A N 1
ATOM 1541 C CA . GLN A 1 187 ? -26.751 14.492 -2.376 1.00 36.59 187 GLN A CA 1
ATOM 1542 C C . GLN A 1 187 ? -28.200 14.018 -2.276 1.00 36.59 187 GLN A C 1
ATOM 1544 O O . GLN A 1 187 ? -28.864 13.870 -3.302 1.00 36.59 187 GLN A O 1
ATOM 1549 N N . LEU A 1 188 ? -28.670 13.705 -1.063 1.00 41.72 188 LEU A N 1
ATOM 1550 C CA . LEU A 1 188 ? -30.097 13.566 -0.830 1.00 41.72 188 LEU A CA 1
ATOM 1551 C C . LEU A 1 188 ? -30.679 14.918 -1.225 1.00 41.72 188 LEU A C 1
ATOM 1553 O O . LEU A 1 188 ? -30.458 15.914 -0.540 1.00 41.72 188 LEU A O 1
ATOM 1557 N N . SER A 1 189 ? -31.334 14.958 -2.382 1.00 40.56 189 SER A N 1
ATOM 1558 C CA . SER A 1 189 ? -32.090 16.117 -2.813 1.00 40.56 189 SER A CA 1
ATOM 1559 C C . SER A 1 189 ? -33.112 16.399 -1.725 1.00 40.56 189 SER A C 1
ATOM 1561 O O . SER A 1 189 ? -34.008 15.587 -1.485 1.00 40.56 189 SER A O 1
ATOM 1563 N N . ASP A 1 190 ? -32.917 17.527 -1.062 1.00 44.84 190 ASP A N 1
ATOM 1564 C CA . ASP A 1 190 ? -33.811 18.116 -0.090 1.00 44.84 190 ASP A CA 1
ATOM 1565 C C . ASP A 1 190 ? -35.158 18.380 -0.782 1.00 44.84 190 ASP A C 1
ATOM 1567 O O . ASP A 1 190 ? -35.367 19.396 -1.440 1.00 44.84 190 ASP A O 1
ATOM 1571 N N . GLN A 1 191 ? -36.053 17.392 -0.733 1.00 42.88 191 GLN A N 1
ATOM 1572 C CA . GLN A 1 191 ? -37.473 17.572 -1.010 1.00 42.88 191 GLN A CA 1
ATOM 1573 C C . GLN A 1 191 ? -38.196 17.728 0.322 1.00 42.88 191 GLN A C 1
ATOM 1575 O O . GLN A 1 191 ? -39.088 16.955 0.667 1.00 42.88 191 GLN A O 1
ATOM 1580 N N . THR A 1 192 ? -37.816 18.753 1.080 1.00 42.00 192 THR A N 1
ATOM 1581 C CA . THR A 1 192 ? -38.727 19.316 2.068 1.00 42.00 192 THR A CA 1
ATOM 1582 C C . THR A 1 192 ? -39.714 20.186 1.295 1.00 42.00 192 THR A C 1
ATOM 1584 O O . THR A 1 192 ? -39.403 21.300 0.884 1.00 42.00 192 THR A O 1
ATOM 1587 N N . GLN A 1 193 ? -40.891 19.625 1.008 1.00 42.16 193 GLN A N 1
ATOM 1588 C CA . GLN A 1 193 ? -42.024 20.364 0.461 1.00 42.16 193 GLN A CA 1
ATOM 1589 C C . GLN A 1 193 ? -42.377 21.515 1.411 1.00 42.16 193 GLN A C 1
ATOM 1591 O O . GLN A 1 193 ? -42.949 21.302 2.479 1.00 42.16 193 GLN A O 1
ATOM 1596 N N . GLU A 1 194 ? -42.064 22.742 1.005 1.00 41.19 194 GLU A N 1
ATOM 1597 C CA . GLU A 1 194 ? -42.732 23.928 1.523 1.00 41.19 194 GLU A CA 1
ATOM 1598 C C . GLU A 1 194 ? -44.192 23.896 1.053 1.00 41.19 194 GLU A C 1
ATOM 1600 O O . GLU A 1 194 ? -44.491 24.096 -0.124 1.00 41.19 194 GLU A O 1
ATOM 1605 N N . HIS A 1 195 ? -45.117 23.655 1.980 1.00 49.69 195 HIS A N 1
ATOM 1606 C CA . HIS A 1 1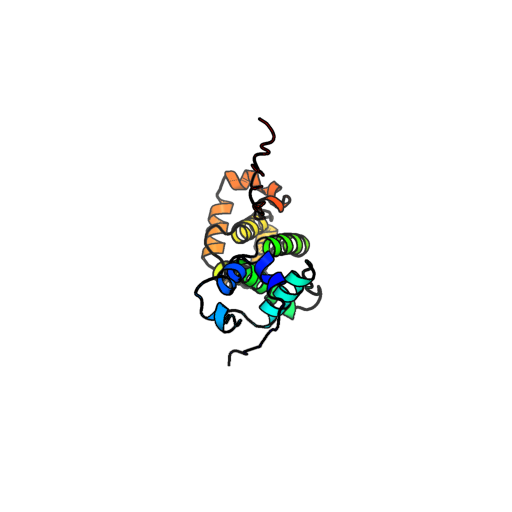95 ? -46.503 24.082 1.827 1.00 49.69 195 HIS A CA 1
ATOM 1607 C C . HIS A 1 195 ? -46.727 25.334 2.679 1.00 49.69 195 HIS A C 1
ATOM 1609 O O . HIS A 1 195 ? -46.695 25.250 3.909 1.00 49.69 195 HIS A O 1
ATOM 1615 N N . PRO A 1 196 ? -47.036 26.477 2.042 1.00 49.81 196 PRO A N 1
ATOM 1616 C CA . PRO A 1 196 ? -47.902 27.462 2.671 1.00 49.81 196 PRO A CA 1
ATOM 1617 C C . PRO A 1 196 ? -49.037 27.919 1.735 1.00 49.81 196 PRO A C 1
ATOM 1619 O O . PRO A 1 196 ? -48.794 28.411 0.636 1.00 49.81 196 PRO A O 1
ATOM 1622 N N . GLY A 1 197 ? -50.277 27.827 2.226 1.00 56.56 197 GLY A N 1
ATOM 1623 C CA . GLY A 1 197 ? -51.488 28.419 1.630 1.00 56.56 197 GLY A CA 1
ATOM 1624 C C . GLY A 1 197 ? -52.234 27.444 0.713 1.00 56.56 197 GLY A C 1
ATOM 1625 O O . GLY A 1 197 ? -51.641 26.901 -0.209 1.00 56.56 197 GLY A O 1
ATOM 1626 N N . GLN A 1 198 ? -53.518 27.146 0.909 1.00 44.59 198 GLN A N 1
ATOM 1627 C CA . GLN A 1 198 ? -54.644 27.955 1.393 1.00 44.59 198 GLN A CA 1
ATOM 1628 C C . GLN A 1 198 ? -55.657 27.092 2.150 1.00 44.59 198 GLN A C 1
ATOM 1630 O O . GLN A 1 198 ? -55.729 25.880 1.851 1.00 44.59 198 GLN A O 1
#

Radius of gyration: 20.48 Å; chains: 1; bounding box: 74×45×51 Å

pLDDT: mean 83.31, std 15.32, range [36.59, 96.44]

Foldseek 3Di:
DQDDDDDDADLCLLLVFFVQSVCLCPHPHPCVVVVDDDDPPARPVLVVQLRVCSVPVARPQDLPDPVSLLSLLRVCLVCQVRVRLSSNQSSLVVCLVRDLARALSSLLSNVVSHDPPQLVLVLNLLSLLLDDPVVNVVRPVVGPVVSHDPVSVVSNVVLNPDPVNVVCSVVSVVSVVSGDDDPDPPPPPPPPDDDDDD

Organism: NCBI:txid1340428

Secondary structure (DSSP, 8-state):
-PPP------HHHHHHHBHHHHHHHHSSSHHHHH-----TTS-HHHHHHHHHH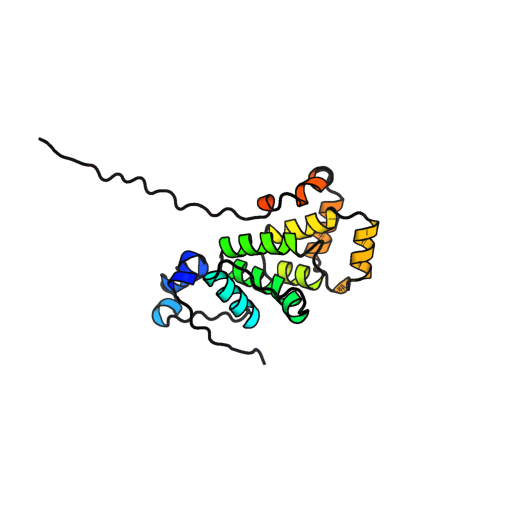HHHS-----SS-GGGTTHHHHHHHHHHHTTBHHHHHHHHHHHHHH-SS--HHHHHHHHHSS-TT-HHHHHHHHHHHTS-HHHHHHHHHHS-GGGS-HHHHHHHHHHHH-HHHHHHTTGGG-GGGGSPP-PPPP------------

InterPro domains:
  IPR000210 BTB/POZ domain [PS50097] (1-63)
  IPR011333 SKP1/BTB/POZ domain superfamily [G3DSA:3.30.710.10] (2-132)
  IPR011333 SKP1/BTB/POZ domain superfamily [SSF54695] (5-84)

Sequence (198 aa):
DREVQEFVVHQEMLTKRSEFSRRAMNGNWAATDTRVITLDDIEPLNFQIYANLVYTNLIAIDQEDEEYLDTWAGVFVVAERLQDVQAKIIFVAAFHKKFTVPDSRIVTEVYEGTVKGNKMRRYMVDLYCAKSPKRLKAYFEEDDPDYYCHDFLFGLILAARSPVNAKRKWKVHDVQEYMESIEQPAQLSDQTQEHPGQ